Protein AF-A0A3D6EC53-F1 (afdb_monomer)

Sequence (183 aa):
AKERCDAGYGIGSTGLAVYLDFASAIERLGEDVVRARYGNLFQMYEKIVDDDPYKTPMMIYPAIHYTMGGIWVDYELSTSIPGLFAIGEANFSDHGANRLGASALMQGLADGYFVLPYTIQNYLSDQITVPRFSTSLPEFVQAEKDVNARIAKLMSIKGKRSVDSIHKELGLIMWEYVGMGRT

Secondary structure (DSSP, 8-state):
-HHHIIIII--STTS--EEE--HHHHHHH-HHHHHHHHHHHHHHHHHHHS--TTTSPEEE----------B-B-TTSBBSSTT-B--GGGB-SS-TTSPPTTHHHHHHHIIIIIIHHHHHHHHHHHTTTSPPPPTTSHHHHHHHHHHHHHHHHHHH---SS-HHHHHHHHHHHHHHHSSS---

Mean predicted aligned error: 5.3 Å

Structure (mmCIF, N/CA/C/O backbone):
data_AF-A0A3D6EC53-F1
#
_entry.id   AF-A0A3D6EC53-F1
#
loop_
_atom_site.group_PDB
_atom_site.id
_atom_site.type_symbol
_atom_site.label_atom_id
_atom_site.label_alt_id
_atom_site.label_comp_id
_atom_site.label_asym_id
_atom_site.label_entity_id
_atom_site.label_seq_id
_atom_site.pdbx_PDB_ins_code
_atom_site.Cartn_x
_atom_site.Cartn_y
_atom_site.Cartn_z
_atom_site.occupancy
_atom_site.B_iso_or_equiv
_atom_site.auth_seq_id
_atom_site.auth_comp_id
_atom_site.auth_asym_id
_atom_site.auth_atom_id
_atom_site.pdbx_PDB_model_num
ATOM 1 N N . ALA A 1 1 ? 3.382 8.458 -18.333 1.00 80.81 1 ALA A N 1
ATOM 2 C CA . ALA A 1 1 ? 2.403 7.474 -18.851 1.00 80.81 1 ALA A CA 1
ATOM 3 C C . ALA A 1 1 ? 0.973 8.019 -18.808 1.00 80.81 1 ALA A C 1
ATOM 5 O O . ALA A 1 1 ? 0.434 8.227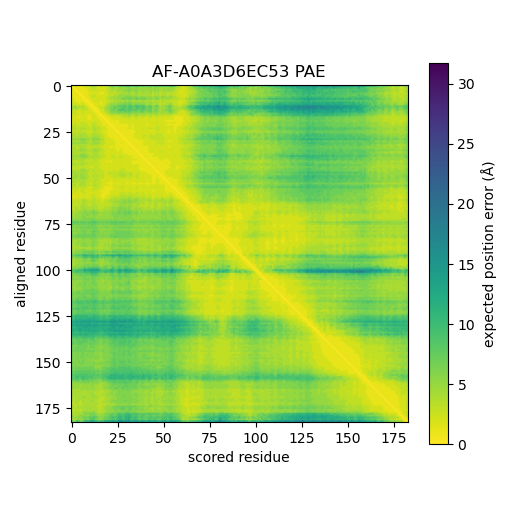 -19.886 1.00 80.81 1 ALA A O 1
ATOM 6 N N . LYS A 1 2 ? 0.395 8.344 -17.634 1.00 85.12 2 LYS A N 1
ATOM 7 C CA . LYS A 1 2 ? -0.954 8.951 -17.545 1.00 85.12 2 LYS A CA 1
ATOM 8 C C . LYS A 1 2 ? -1.123 10.195 -18.422 1.00 85.12 2 LYS A C 1
ATOM 10 O O . LYS A 1 2 ? -1.961 10.171 -19.304 1.00 85.12 2 LYS A O 1
ATOM 15 N N . GLU A 1 3 ? -0.253 11.198 -18.292 1.00 88.56 3 GLU A N 1
ATOM 16 C CA . GLU A 1 3 ? -0.320 12.419 -19.123 1.00 88.56 3 GLU A CA 1
ATOM 17 C C . GLU A 1 3 ? -0.324 12.136 -20.635 1.00 88.56 3 GLU A C 1
ATOM 19 O O . GLU A 1 3 ? -0.964 12.840 -21.407 1.00 88.56 3 GLU A O 1
ATOM 24 N N . ARG A 1 4 ? 0.380 11.084 -21.080 1.00 91.38 4 ARG A N 1
ATOM 25 C CA . ARG A 1 4 ? 0.393 10.686 -22.495 1.00 91.38 4 ARG A CA 1
ATOM 26 C C . ARG A 1 4 ? -0.924 10.042 -22.910 1.00 91.38 4 ARG A C 1
ATOM 28 O O . ARG A 1 4 ? -1.389 10.318 -24.010 1.00 91.38 4 ARG A O 1
ATOM 35 N N . CYS A 1 5 ? -1.516 9.223 -22.046 1.00 90.25 5 CYS A N 1
ATOM 36 C CA . CYS A 1 5 ? -2.831 8.634 -22.292 1.00 90.25 5 CYS A CA 1
ATOM 37 C C . CYS A 1 5 ? -3.920 9.718 -22.296 1.00 90.25 5 CYS A C 1
ATOM 39 O O . CYS A 1 5 ? -4.713 9.759 -23.229 1.00 90.25 5 CYS A O 1
ATOM 41 N N . ASP A 1 6 ? -3.876 10.658 -21.345 1.00 87.56 6 ASP A N 1
ATOM 42 C CA . ASP A 1 6 ? -4.795 11.804 -21.271 1.00 87.56 6 ASP A CA 1
ATOM 43 C C . ASP A 1 6 ? -4.690 12.704 -22.519 1.00 87.56 6 ASP A C 1
ATOM 45 O O . ASP A 1 6 ? -5.686 13.241 -22.994 1.00 87.56 6 ASP A O 1
ATOM 49 N N . ALA A 1 7 ? -3.493 12.824 -23.104 1.00 91.31 7 ALA A N 1
ATOM 50 C CA . ALA A 1 7 ? -3.259 13.542 -24.358 1.00 91.31 7 ALA A CA 1
ATOM 51 C C . ALA A 1 7 ? -3.614 12.734 -25.629 1.00 91.31 7 ALA A C 1
ATOM 53 O O . ALA A 1 7 ? -3.279 13.163 -26.733 1.00 91.31 7 ALA A O 1
ATOM 54 N N . GLY A 1 8 ? -4.257 11.568 -25.496 1.00 93.12 8 GLY A N 1
ATOM 55 C CA . GLY A 1 8 ? -4.731 10.748 -26.617 1.00 93.12 8 GLY A CA 1
ATOM 56 C C . GLY A 1 8 ? -3.685 9.821 -27.245 1.00 93.12 8 GLY A C 1
ATOM 57 O O . GLY A 1 8 ? -3.942 9.246 -28.296 1.00 93.12 8 GLY A O 1
ATOM 58 N N . TYR A 1 9 ? -2.515 9.649 -26.618 1.00 94.31 9 TYR A N 1
ATOM 59 C CA . TYR A 1 9 ? -1.453 8.745 -27.094 1.00 94.31 9 TYR A CA 1
ATOM 60 C C . TYR A 1 9 ? -1.480 7.364 -26.428 1.00 94.31 9 TYR A C 1
ATOM 62 O O . TYR A 1 9 ? -0.504 6.618 -26.515 1.00 94.31 9 TYR A O 1
ATOM 70 N N . GLY A 1 10 ? -2.547 7.045 -25.701 1.00 93.38 10 GLY A N 1
ATOM 71 C CA . GLY A 1 10 ? -2.702 5.739 -25.077 1.00 93.38 10 GLY A CA 1
ATOM 72 C C . GLY A 1 10 ? -2.978 4.638 -26.101 1.00 93.38 10 GLY A C 1
ATOM 73 O O . GLY A 1 10 ? -3.530 4.888 -27.171 1.00 93.38 10 GLY A O 1
ATOM 74 N N . ILE A 1 11 ? -2.582 3.413 -25.768 1.00 91.88 11 ILE A N 1
ATOM 75 C CA . ILE A 1 11 ? -2.729 2.228 -26.629 1.00 91.88 11 ILE A CA 1
ATOM 76 C C . ILE A 1 11 ? -3.750 1.231 -26.054 1.00 91.88 11 ILE A C 1
ATOM 78 O O . ILE A 1 11 ? -4.188 1.355 -24.909 1.00 91.88 11 ILE A O 1
ATOM 82 N N . GLY A 1 12 ? -4.098 0.212 -26.845 1.00 86.38 12 GLY A N 1
ATOM 83 C CA . GLY A 1 12 ? -5.049 -0.835 -26.464 1.00 86.38 12 GLY A CA 1
ATOM 84 C C . GLY A 1 12 ? -6.512 -0.393 -26.573 1.00 86.38 12 GLY A C 1
ATOM 85 O O . GLY A 1 12 ? -6.815 0.754 -26.894 1.00 86.38 12 GLY A O 1
ATOM 86 N N . SER A 1 13 ? -7.442 -1.312 -26.304 1.00 87.12 13 SER A N 1
ATOM 87 C CA . SER A 1 13 ? -8.887 -1.055 -26.432 1.00 87.12 13 SER A CA 1
ATOM 88 C C . SER A 1 13 ? -9.421 -0.015 -25.442 1.00 87.12 13 SER A C 1
ATOM 90 O O . SER A 1 13 ? -10.436 0.619 -25.712 1.00 87.12 13 SER A O 1
ATOM 92 N N . THR A 1 14 ? -8.743 0.169 -24.308 1.00 87.44 14 THR A N 1
ATOM 93 C CA . THR A 1 14 ? -9.111 1.144 -23.273 1.00 87.44 14 THR A CA 1
ATOM 94 C C . THR A 1 14 ? -8.464 2.512 -23.482 1.00 87.44 14 THR A C 1
ATOM 96 O O . THR A 1 14 ? -8.889 3.472 -22.847 1.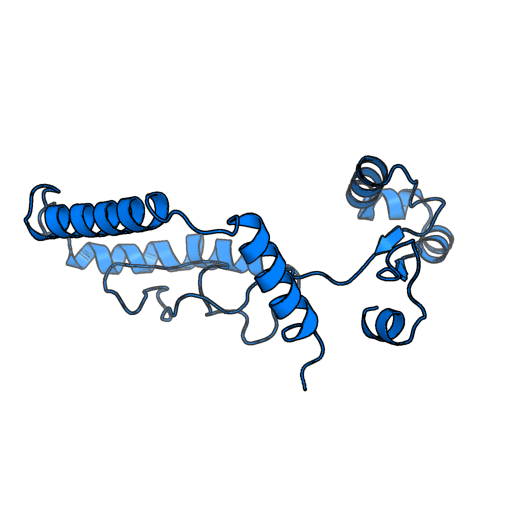00 87.44 14 THR A O 1
ATOM 99 N N . GLY A 1 15 ? -7.418 2.613 -24.313 1.00 90.69 15 GLY A N 1
ATOM 100 C CA . GLY A 1 15 ? -6.579 3.811 -24.409 1.00 90.69 15 GLY A CA 1
ATOM 101 C C . GLY A 1 15 ? -5.782 4.121 -23.131 1.00 90.69 15 GLY A C 1
ATOM 102 O O . GLY A 1 15 ? -5.239 5.214 -23.000 1.00 90.69 15 GLY A O 1
ATOM 103 N N . LEU A 1 16 ? -5.704 3.188 -22.174 1.00 90.00 16 LEU A N 1
ATOM 104 C CA . LEU A 1 16 ? -5.040 3.365 -20.876 1.00 90.00 16 LEU A CA 1
ATOM 105 C C . LEU A 1 16 ? -3.819 2.454 -20.749 1.00 90.00 16 LEU A C 1
ATOM 107 O O . LEU A 1 16 ? -3.727 1.625 -19.846 1.00 90.00 16 LEU A O 1
ATOM 111 N N . ALA A 1 17 ? -2.870 2.605 -21.663 1.00 93.56 17 ALA A N 1
ATOM 112 C CA . ALA A 1 17 ? -1.586 1.924 -21.595 1.00 93.56 17 ALA A CA 1
ATOM 113 C C . ALA A 1 17 ? -0.523 2.687 -22.390 1.00 93.56 17 ALA A C 1
ATOM 115 O O . ALA A 1 17 ? -0.832 3.476 -23.283 1.00 93.56 17 ALA A O 1
ATOM 116 N N . VAL A 1 18 ? 0.739 2.428 -22.056 1.00 95.44 18 VAL A N 1
ATOM 117 C CA . VAL A 1 18 ? 1.921 2.760 -22.858 1.00 95.44 18 VAL A CA 1
ATOM 118 C C . VAL A 1 18 ? 2.814 1.523 -22.960 1.00 95.44 18 VAL A C 1
ATOM 120 O O . VAL A 1 18 ? 2.713 0.623 -22.125 1.00 95.44 18 VAL A O 1
ATOM 123 N N . TYR A 1 19 ? 3.703 1.483 -23.950 1.00 95.31 19 TYR A N 1
ATOM 124 C CA . TYR A 1 19 ? 4.674 0.399 -24.075 1.00 95.31 19 TYR A CA 1
ATOM 125 C C . TYR A 1 19 ? 5.898 0.616 -23.176 1.00 95.31 19 TYR A C 1
ATOM 127 O O . TYR A 1 19 ? 6.472 1.706 -23.133 1.00 95.31 19 TYR A O 1
ATOM 135 N N . LEU A 1 20 ? 6.308 -0.448 -22.494 1.00 95.56 20 LEU A N 1
ATOM 136 C CA . LEU A 1 20 ? 7.600 -0.611 -21.845 1.00 95.56 20 LEU A CA 1
ATOM 137 C C . LEU A 1 20 ? 8.416 -1.611 -22.666 1.00 95.56 20 LEU A C 1
ATOM 139 O O . LEU A 1 20 ? 8.152 -2.812 -22.639 1.00 95.56 20 LEU A O 1
ATOM 143 N N . ASP A 1 21 ? 9.392 -1.093 -23.406 1.00 95.94 21 ASP A N 1
ATOM 144 C CA . ASP A 1 21 ? 10.200 -1.863 -24.348 1.00 95.94 21 ASP A CA 1
ATOM 145 C C . ASP A 1 21 ? 11.587 -2.188 -23.774 1.00 95.94 21 ASP A C 1
ATOM 147 O O . ASP A 1 21 ? 12.310 -1.305 -23.302 1.00 95.94 21 ASP A O 1
ATOM 151 N N . PHE A 1 22 ? 11.957 -3.467 -23.829 1.00 96.81 22 PHE A N 1
ATOM 152 C CA . PHE A 1 22 ? 13.257 -3.972 -23.401 1.00 96.81 22 PHE A CA 1
ATOM 153 C C . PHE A 1 22 ? 14.226 -4.229 -24.561 1.00 96.81 22 PHE A C 1
ATOM 155 O O . PHE A 1 22 ? 15.378 -4.559 -24.282 1.00 96.81 22 PHE A O 1
ATOM 162 N N . ALA A 1 23 ? 13.840 -4.024 -25.825 1.00 96.50 23 ALA A N 1
ATOM 163 C CA . ALA A 1 23 ? 14.675 -4.307 -26.995 1.00 96.50 23 ALA A CA 1
ATOM 164 C C . ALA A 1 23 ? 16.069 -3.662 -26.901 1.00 96.50 23 ALA A C 1
ATOM 166 O O . ALA A 1 23 ? 17.080 -4.350 -27.017 1.00 96.50 23 ALA A O 1
ATOM 167 N N . SER A 1 24 ? 16.143 -2.368 -26.568 1.00 96.62 24 SER A N 1
ATOM 168 C CA . SER A 1 24 ? 17.429 -1.669 -26.396 1.00 96.62 24 SER A CA 1
ATOM 169 C C . SER A 1 24 ? 18.250 -2.200 -25.209 1.00 96.62 24 SER A C 1
ATOM 171 O O . SER A 1 24 ? 19.482 -2.233 -25.251 1.00 96.62 24 SER A O 1
ATOM 173 N N . ALA A 1 25 ? 17.592 -2.637 -24.129 1.00 96.38 25 ALA A N 1
ATOM 174 C CA . ALA A 1 25 ? 18.281 -3.242 -22.991 1.00 96.38 25 ALA A CA 1
ATOM 175 C C . ALA A 1 25 ? 18.834 -4.631 -23.340 1.00 96.38 25 ALA A C 1
ATOM 177 O O . ALA A 1 25 ? 19.950 -4.948 -22.931 1.00 96.38 25 ALA A O 1
ATOM 178 N N . ILE A 1 26 ? 18.080 -5.421 -24.107 1.00 97.38 26 ILE A N 1
ATOM 179 C CA . ILE A 1 26 ? 18.469 -6.747 -24.598 1.00 97.38 26 ILE A CA 1
ATOM 180 C C . ILE A 1 26 ? 19.623 -6.626 -25.594 1.00 97.38 26 ILE A C 1
ATOM 182 O O . ILE A 1 26 ? 20.619 -7.322 -25.433 1.00 97.38 26 ILE A O 1
ATOM 186 N N . GLU A 1 27 ? 19.553 -5.702 -26.554 1.00 97.69 27 GLU A N 1
ATOM 187 C CA . GLU A 1 27 ? 20.639 -5.446 -27.510 1.00 97.69 27 GLU A CA 1
ATOM 188 C C . GLU A 1 27 ? 21.942 -5.070 -26.790 1.00 97.69 27 GLU A C 1
ATOM 190 O O . GLU A 1 27 ? 23.015 -5.585 -27.099 1.00 97.69 27 GLU A O 1
ATOM 195 N N . ARG A 1 28 ? 21.850 -4.199 -25.780 1.00 98.00 28 ARG A N 1
ATOM 196 C CA . ARG A 1 28 ? 23.019 -3.682 -25.061 1.00 98.00 28 ARG A CA 1
ATOM 197 C C . ARG A 1 28 ? 23.624 -4.663 -24.055 1.00 98.00 28 ARG A C 1
ATOM 199 O O . ARG A 1 28 ? 24.827 -4.600 -23.813 1.00 98.00 28 ARG A O 1
ATOM 206 N N . LEU A 1 29 ? 22.808 -5.478 -23.387 1.00 97.19 29 LEU A N 1
ATOM 207 C CA . LEU A 1 29 ? 23.244 -6.325 -22.264 1.00 97.19 29 LEU A CA 1
ATOM 208 C C . LEU A 1 29 ? 23.231 -7.824 -22.578 1.00 97.19 29 LEU A C 1
ATOM 210 O O . LEU A 1 29 ? 23.826 -8.593 -21.827 1.00 97.19 29 LEU A O 1
ATOM 214 N N . GLY A 1 30 ? 22.566 -8.234 -23.654 1.00 97.25 30 GLY A N 1
ATOM 215 C CA . GLY A 1 30 ? 22.257 -9.625 -23.948 1.00 97.25 30 GLY A CA 1
ATOM 216 C C . GLY A 1 30 ? 21.015 -10.123 -23.205 1.00 97.25 30 GLY A C 1
ATOM 217 O O . GLY A 1 30 ? 20.708 -9.711 -22.081 1.00 97.25 30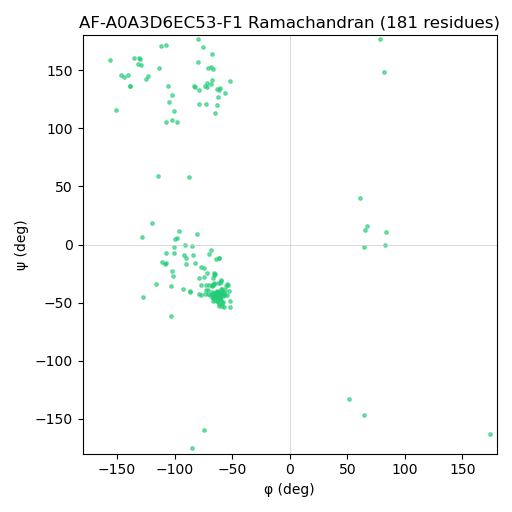 GLY A O 1
ATOM 218 N N . GLU A 1 31 ? 20.302 -11.052 -23.840 1.00 96.88 31 GLU A N 1
ATOM 219 C CA . GLU A 1 31 ? 19.065 -11.624 -23.308 1.00 96.88 31 GLU A CA 1
ATOM 220 C C . GLU A 1 31 ? 19.287 -12.369 -21.987 1.00 96.88 31 GLU A C 1
ATOM 222 O O . GLU A 1 31 ? 18.513 -12.181 -21.052 1.00 96.88 31 GLU A O 1
ATOM 227 N N . ASP A 1 32 ? 20.375 -13.134 -21.857 1.00 97.56 32 ASP A N 1
ATOM 228 C CA . ASP A 1 32 ? 20.692 -13.890 -20.638 1.00 97.56 32 ASP A CA 1
ATOM 229 C C . ASP A 1 32 ? 20.828 -12.984 -19.407 1.00 97.56 32 ASP A C 1
ATOM 231 O O . ASP A 1 32 ? 20.353 -13.313 -18.318 1.00 97.56 32 ASP A O 1
ATOM 235 N N . VAL A 1 33 ? 21.419 -11.796 -19.577 1.00 97.69 33 VAL A N 1
ATOM 236 C CA . VAL A 1 33 ? 21.573 -10.813 -18.495 1.00 97.69 33 VAL A CA 1
ATOM 237 C C . VAL A 1 33 ? 20.225 -10.202 -18.121 1.00 97.69 33 VAL A C 1
ATOM 239 O O . VAL A 1 33 ? 19.926 -10.041 -16.935 1.00 97.69 33 VAL A O 1
ATOM 242 N N . VAL A 1 34 ? 19.392 -9.869 -19.109 1.00 96.94 34 VAL A N 1
ATOM 243 C CA . VAL A 1 34 ? 18.029 -9.365 -18.873 1.00 96.94 34 VAL A CA 1
ATOM 244 C C . VAL A 1 34 ? 17.176 -10.439 -18.194 1.00 96.94 34 VAL A C 1
ATOM 246 O O . VAL A 1 34 ? 16.476 -10.144 -17.227 1.00 96.94 34 VAL A O 1
ATOM 249 N N . ARG A 1 35 ? 17.296 -11.698 -18.620 1.00 96.69 35 ARG A N 1
ATOM 250 C CA . ARG A 1 35 ? 16.618 -12.863 -18.044 1.00 96.69 35 ARG A CA 1
ATOM 251 C C . ARG A 1 35 ? 17.031 -13.124 -16.604 1.00 96.69 35 ARG A C 1
ATOM 253 O O . ARG A 1 35 ? 16.156 -13.324 -15.766 1.00 96.69 35 ARG A O 1
ATOM 260 N N . ALA A 1 36 ? 18.317 -13.024 -16.282 1.00 97.06 36 ALA A N 1
ATOM 261 C CA . ALA A 1 36 ? 18.790 -13.144 -14.906 1.00 97.06 36 ALA A CA 1
ATOM 262 C C . ALA A 1 36 ? 18.225 -12.047 -13.980 1.00 97.06 36 ALA A C 1
ATOM 264 O O . ALA A 1 36 ? 17.991 -12.299 -12.801 1.00 97.06 36 ALA A O 1
ATOM 265 N N . ARG A 1 37 ? 17.988 -10.833 -14.500 1.00 95.56 37 ARG A N 1
ATOM 266 C CA . ARG A 1 37 ? 17.492 -9.686 -13.712 1.00 95.56 37 ARG A CA 1
ATOM 267 C C . ARG A 1 37 ? 15.968 -9.624 -13.601 1.00 95.56 37 ARG A C 1
ATOM 269 O O . ARG A 1 37 ? 15.454 -9.266 -12.546 1.00 95.56 37 ARG A O 1
ATOM 276 N N . TYR A 1 38 ? 15.256 -9.933 -14.684 1.00 96.00 38 TYR A N 1
ATOM 277 C CA . TYR A 1 38 ? 13.820 -9.662 -14.834 1.00 96.00 38 TYR A CA 1
ATOM 278 C C . TYR A 1 38 ? 12.999 -10.885 -15.260 1.00 96.00 38 TYR A C 1
ATOM 280 O O . TYR A 1 38 ? 11.801 -10.754 -15.488 1.00 96.00 38 TYR A O 1
ATOM 288 N N . GLY A 1 39 ? 13.593 -12.080 -15.337 1.00 95.56 39 GLY A N 1
ATOM 289 C CA . GLY A 1 39 ? 12.910 -13.281 -15.831 1.00 95.56 39 GLY A CA 1
ATOM 290 C C . GLY A 1 39 ? 11.612 -13.612 -15.092 1.00 95.56 39 GLY A C 1
ATOM 291 O O . GLY A 1 39 ? 10.642 -14.010 -15.726 1.00 95.56 39 GLY A O 1
ATOM 292 N N . ASN A 1 40 ? 11.547 -13.367 -13.778 1.00 96.06 40 ASN A N 1
ATOM 293 C CA . ASN A 1 40 ? 10.310 -13.549 -13.009 1.00 96.06 40 ASN A CA 1
ATOM 294 C C . ASN A 1 40 ? 9.203 -12.567 -13.441 1.00 96.06 40 ASN A C 1
ATOM 296 O O . ASN A 1 40 ? 8.050 -12.958 -13.595 1.00 96.06 40 ASN A O 1
ATOM 300 N N . LEU A 1 41 ? 9.555 -11.300 -13.692 1.00 95.00 41 LEU A N 1
ATOM 301 C CA . LEU A 1 41 ? 8.611 -10.301 -14.200 1.00 95.00 41 LEU A CA 1
ATOM 302 C C . LEU A 1 41 ? 8.082 -10.709 -15.579 1.00 95.00 41 LEU A C 1
ATOM 304 O O . LEU A 1 41 ? 6.878 -10.651 -15.807 1.00 95.00 41 LEU A O 1
ATOM 308 N N . PHE A 1 42 ? 8.974 -11.143 -16.471 1.00 96.50 42 PHE A N 1
ATOM 309 C CA . PHE A 1 42 ? 8.610 -11.500 -17.842 1.00 96.50 42 PHE A CA 1
ATOM 310 C C . PHE A 1 42 ? 7.732 -12.749 -17.866 1.00 96.50 42 PHE A C 1
ATOM 312 O O . PHE A 1 42 ? 6.699 -12.754 -18.520 1.00 96.50 42 PHE A O 1
ATOM 319 N N . GLN A 1 43 ? 8.077 -13.760 -17.064 1.00 96.50 43 GLN A N 1
ATOM 320 C CA . GLN A 1 43 ? 7.260 -14.959 -16.905 1.00 96.50 43 GLN A CA 1
ATOM 321 C C . GLN A 1 43 ? 5.874 -14.641 -16.326 1.00 96.50 43 GLN A C 1
ATOM 323 O O . GLN A 1 43 ? 4.877 -15.234 -16.734 1.00 96.50 43 GLN A O 1
ATOM 328 N N . MET A 1 44 ? 5.791 -13.742 -15.341 1.00 96.12 44 MET A N 1
ATOM 329 C CA . MET A 1 44 ? 4.507 -13.329 -14.775 1.00 96.12 44 MET A CA 1
ATOM 330 C C . MET A 1 44 ? 3.655 -12.603 -15.819 1.00 96.12 44 MET A C 1
ATOM 332 O O . MET A 1 44 ? 2.458 -12.867 -15.904 1.00 96.12 44 MET A O 1
ATOM 336 N N . TYR A 1 45 ? 4.269 -11.730 -16.619 1.00 96.31 45 TYR A N 1
ATOM 337 C CA . TYR A 1 45 ? 3.589 -11.042 -17.711 1.00 96.31 45 TYR A CA 1
ATOM 338 C C . TYR A 1 45 ? 3.066 -12.032 -18.754 1.00 96.31 45 TYR A C 1
ATOM 340 O O . TYR A 1 45 ? 1.873 -12.028 -19.035 1.00 96.31 45 TYR A O 1
ATOM 348 N N . GLU A 1 46 ? 3.919 -12.938 -19.236 1.00 96.06 46 GLU A N 1
ATOM 349 C CA . GLU A 1 46 ? 3.565 -13.985 -20.201 1.00 96.06 46 GLU A CA 1
ATOM 350 C C . GLU A 1 46 ? 2.387 -14.833 -19.704 1.00 96.06 46 GLU A C 1
ATOM 352 O O . GLU A 1 46 ? 1.427 -15.051 -20.428 1.00 96.06 46 GLU A O 1
ATOM 357 N N . LYS A 1 47 ? 2.373 -15.229 -18.427 1.00 96.44 47 LYS A N 1
ATOM 358 C CA . LYS A 1 47 ? 1.261 -16.013 -17.859 1.00 96.44 47 LYS A CA 1
ATOM 359 C C . LYS A 1 47 ? -0.070 -15.265 -17.771 1.00 96.44 47 LYS A C 1
ATOM 361 O O . LYS A 1 47 ? -1.114 -15.911 -17.739 1.00 96.44 47 LYS A O 1
ATOM 366 N N . ILE A 1 48 ? -0.043 -13.941 -17.627 1.00 94.75 48 ILE A N 1
ATOM 367 C CA . ILE A 1 48 ? -1.249 -13.120 -17.434 1.00 94.75 48 ILE A CA 1
ATOM 368 C C . ILE A 1 48 ? -1.772 -12.594 -18.773 1.00 94.75 48 ILE A C 1
ATOM 370 O O . ILE A 1 48 ? -2.983 -12.499 -18.962 1.00 94.75 48 ILE A O 1
ATOM 374 N N . VAL A 1 49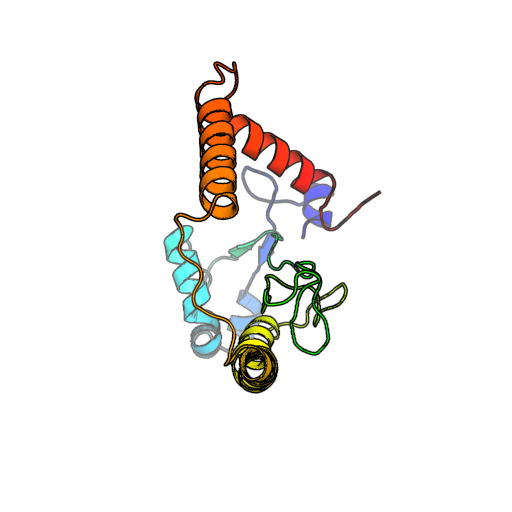 ? -0.861 -12.219 -19.670 1.00 92.62 49 VAL A N 1
ATOM 375 C CA . VAL A 1 49 ? -1.149 -11.491 -20.911 1.00 92.62 49 VAL A CA 1
ATOM 376 C C . VAL A 1 49 ? -0.998 -12.374 -22.152 1.00 92.62 49 VAL A C 1
ATOM 378 O O . VAL A 1 49 ? -1.548 -12.022 -23.190 1.00 92.62 49 VAL A O 1
ATOM 381 N N . ASP A 1 50 ? -0.334 -13.529 -22.033 1.00 95.38 50 ASP A N 1
ATOM 382 C CA . ASP A 1 50 ? -0.040 -14.457 -23.137 1.00 95.38 50 ASP A CA 1
ATOM 383 C C . ASP A 1 50 ? 0.826 -13.818 -24.239 1.00 95.38 50 ASP A C 1
ATOM 385 O O . ASP A 1 50 ? 0.604 -14.005 -25.432 1.00 95.38 50 ASP A O 1
ATOM 389 N N . ASP A 1 51 ? 1.812 -13.014 -23.824 1.00 95.12 51 ASP A N 1
ATOM 390 C CA . ASP A 1 51 ? 2.750 -12.331 -24.719 1.00 95.12 51 ASP A CA 1
ATOM 391 C C . ASP A 1 51 ? 4.174 -12.335 -24.136 1.00 95.12 51 ASP A C 1
ATOM 393 O O . ASP A 1 51 ? 4.347 -12.285 -22.917 1.00 95.12 51 ASP A O 1
ATOM 397 N N . ASP A 1 52 ? 5.185 -12.413 -25.005 1.00 96.19 52 ASP A N 1
ATOM 398 C CA . ASP A 1 52 ? 6.594 -12.647 -24.655 1.00 96.19 52 ASP A CA 1
ATOM 399 C C . ASP A 1 52 ? 7.396 -11.331 -24.599 1.00 96.19 52 ASP A C 1
ATOM 401 O O . ASP A 1 52 ? 7.814 -10.822 -25.648 1.00 96.19 52 ASP A O 1
ATOM 405 N N . PRO A 1 53 ? 7.739 -10.816 -23.398 1.00 96.31 53 PRO A N 1
ATOM 406 C CA . PRO A 1 53 ? 8.390 -9.514 -23.269 1.00 96.31 53 PRO A CA 1
ATOM 407 C C . PRO A 1 53 ? 9.837 -9.456 -23.772 1.00 96.31 53 PRO A C 1
ATOM 409 O O . PRO A 1 53 ? 10.431 -8.376 -23.811 1.00 96.31 53 PRO A O 1
ATOM 412 N N . TYR A 1 54 ? 10.439 -10.598 -24.131 1.00 96.31 54 TYR A N 1
ATOM 413 C CA . TYR A 1 54 ? 11.730 -10.612 -24.824 1.00 96.31 54 TYR A CA 1
ATOM 414 C C . TYR A 1 54 ? 11.599 -10.206 -26.297 1.00 96.31 54 TYR A C 1
ATOM 416 O O . TYR A 1 54 ? 12.591 -9.812 -26.910 1.00 96.31 54 TYR A O 1
ATOM 424 N N . LYS A 1 55 ? 10.394 -10.306 -26.868 1.00 95.62 55 LYS A N 1
ATOM 425 C CA . LYS A 1 55 ? 10.118 -10.073 -28.292 1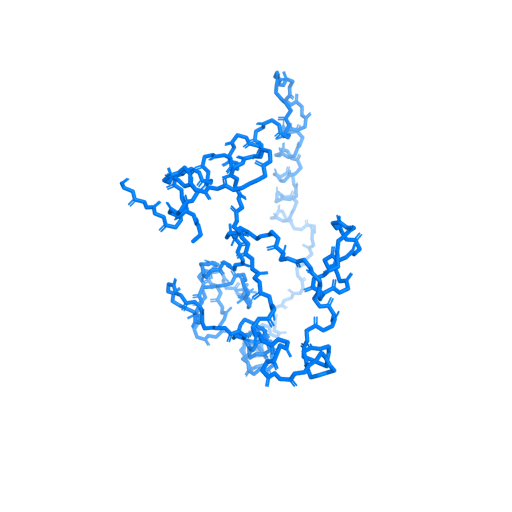.00 95.62 55 LYS A CA 1
ATOM 426 C C . LYS A 1 55 ? 9.191 -8.889 -28.525 1.00 95.62 55 LYS A C 1
ATOM 428 O O . LYS A 1 55 ? 9.338 -8.200 -29.532 1.00 95.62 55 LYS A O 1
ATOM 433 N N . THR A 1 56 ? 8.241 -8.665 -27.627 1.00 95.69 56 THR A N 1
ATOM 434 C CA . THR A 1 56 ? 7.206 -7.637 -27.753 1.00 95.69 56 THR A CA 1
ATOM 435 C C . THR A 1 56 ? 7.237 -6.687 -26.548 1.00 95.69 56 THR A C 1
ATOM 437 O O . THR A 1 56 ? 7.544 -7.098 -25.428 1.00 95.69 56 THR A O 1
ATOM 440 N N . PRO A 1 57 ? 6.959 -5.384 -26.732 1.00 95.38 57 PRO A N 1
ATOM 441 C CA . PRO A 1 57 ? 6.918 -4.449 -25.611 1.00 95.38 57 PRO A CA 1
ATOM 442 C C . PRO A 1 57 ? 5.735 -4.717 -24.671 1.00 95.38 57 PRO A C 1
ATOM 444 O O . PRO A 1 57 ? 4.601 -4.885 -25.117 1.00 95.38 57 PRO A O 1
ATOM 447 N N . MET A 1 58 ? 5.963 -4.637 -23.358 1.00 95.38 58 MET A N 1
ATOM 448 C CA . MET A 1 58 ? 4.894 -4.811 -22.369 1.00 95.38 58 MET A CA 1
ATOM 449 C C . MET A 1 58 ? 3.969 -3.597 -22.328 1.00 95.38 58 MET A C 1
ATOM 451 O O . MET A 1 58 ? 4.422 -2.456 -22.254 1.00 95.38 58 MET A O 1
ATOM 455 N N . MET A 1 59 ? 2.662 -3.829 -22.266 1.00 94.25 59 MET A N 1
ATOM 456 C CA . MET A 1 59 ? 1.684 -2.785 -21.953 1.00 94.25 59 MET A CA 1
ATOM 457 C C . MET A 1 59 ? 1.650 -2.503 -20.448 1.00 94.25 59 MET A C 1
ATOM 459 O O . MET A 1 59 ? 1.339 -3.392 -19.654 1.00 94.25 59 MET A O 1
ATOM 463 N N . ILE A 1 60 ? 1.934 -1.258 -20.058 1.00 93.81 60 ILE A N 1
ATOM 464 C CA . ILE A 1 60 ? 1.913 -0.809 -18.661 1.00 93.81 60 ILE A CA 1
ATOM 465 C C . ILE A 1 60 ? 1.089 0.467 -18.481 1.00 93.81 60 ILE A C 1
ATOM 467 O O . ILE A 1 60 ? 0.974 1.302 -19.382 1.00 93.81 60 ILE A O 1
ATOM 471 N N . TYR A 1 61 ? 0.570 0.659 -17.271 1.00 92.62 61 TYR A N 1
ATOM 472 C CA . TYR A 1 61 ? -0.073 1.900 -16.856 1.00 92.62 61 TYR A CA 1
ATOM 473 C C . TYR A 1 61 ? 0.191 2.157 -15.360 1.00 92.62 61 TYR A C 1
ATOM 475 O O . TYR A 1 61 ? 0.289 1.193 -14.598 1.00 92.62 61 TYR A O 1
ATOM 483 N N . PRO A 1 62 ? 0.343 3.418 -14.905 1.00 90.56 62 PRO A N 1
ATOM 484 C CA . PRO A 1 62 ? 0.547 3.716 -13.490 1.00 90.56 62 PRO A CA 1
ATOM 485 C C . PRO A 1 62 ? -0.630 3.248 -12.632 1.00 90.56 62 PRO A C 1
ATOM 487 O O . PRO A 1 62 ? -1.784 3.512 -12.960 1.00 90.56 62 PRO A O 1
ATOM 490 N N . ALA A 1 63 ? -0.329 2.609 -11.508 1.00 89.00 63 ALA A N 1
ATOM 491 C CA . ALA A 1 63 ? -1.321 2.103 -10.570 1.00 89.00 63 ALA A CA 1
ATOM 492 C C . ALA A 1 63 ? -1.003 2.556 -9.142 1.00 89.00 63 ALA A C 1
ATOM 494 O O . ALA A 1 63 ? 0.136 2.906 -8.823 1.00 89.00 63 ALA A O 1
ATOM 495 N N . ILE A 1 64 ? -2.023 2.535 -8.281 1.00 90.25 64 ILE A N 1
ATOM 496 C CA . ILE A 1 64 ? -1.847 2.714 -6.837 1.00 90.25 64 ILE A CA 1
ATOM 497 C C . ILE A 1 64 ? -0.959 1.576 -6.331 1.00 90.25 64 ILE A C 1
ATOM 499 O O . ILE A 1 64 ? -1.176 0.419 -6.690 1.00 90.25 64 ILE A O 1
ATOM 503 N N . HIS A 1 65 ? 0.048 1.913 -5.525 1.00 92.19 65 HIS A N 1
ATOM 504 C CA . HIS A 1 65 ? 1.055 0.944 -5.098 1.00 92.19 65 HIS A CA 1
ATOM 505 C C . HIS A 1 65 ? 1.252 0.874 -3.584 1.00 92.19 65 HIS A C 1
ATOM 507 O O . HIS A 1 65 ? 1.332 -0.229 -3.057 1.00 92.19 65 HIS A O 1
ATOM 513 N N . TYR A 1 66 ? 1.352 2.018 -2.901 1.00 93.25 66 TYR A N 1
ATOM 514 C CA . TYR A 1 66 ? 1.669 2.075 -1.474 1.00 93.25 66 TYR A CA 1
ATOM 515 C C . TYR A 1 66 ? 0.905 3.202 -0.782 1.00 93.25 66 TYR A C 1
ATOM 517 O O . TYR A 1 66 ? 0.735 4.278 -1.366 1.00 93.25 66 TYR A O 1
ATOM 525 N N . THR A 1 67 ? 0.484 2.969 0.459 1.00 94.19 67 THR A N 1
ATOM 526 C CA . THR A 1 67 ? -0.194 3.964 1.296 1.00 94.19 67 THR A CA 1
ATOM 527 C C . THR A 1 67 ? 0.788 4.538 2.311 1.00 94.19 67 THR A C 1
ATOM 529 O O . THR A 1 67 ? 1.182 3.866 3.252 1.00 94.19 67 THR A O 1
ATOM 532 N N . MET A 1 68 ? 1.213 5.790 2.117 1.00 94.56 68 MET A N 1
ATOM 533 C CA . MET A 1 68 ? 2.125 6.453 3.065 1.00 94.56 68 MET A CA 1
ATOM 534 C C . MET A 1 68 ? 1.416 6.978 4.319 1.00 94.56 68 MET A C 1
ATOM 536 O O . MET A 1 68 ? 2.044 7.124 5.360 1.00 94.56 68 MET A O 1
ATOM 540 N N . GLY A 1 69 ? 0.133 7.328 4.206 1.00 94.94 69 GLY A N 1
ATOM 541 C CA . GLY A 1 69 ? -0.673 7.687 5.370 1.00 94.94 69 GLY A CA 1
ATOM 542 C C . GLY A 1 69 ? -1.058 6.448 6.172 1.00 94.94 69 GLY A C 1
ATOM 543 O O . GLY A 1 69 ? -0.927 5.328 5.699 1.00 94.94 69 GLY A O 1
ATOM 544 N N . GLY A 1 70 ? -1.608 6.648 7.362 1.00 95.69 70 GLY A N 1
ATOM 545 C CA . GLY A 1 70 ? -2.032 5.536 8.197 1.00 95.69 70 GLY A CA 1
ATOM 546 C C . GLY A 1 70 ? -2.483 6.001 9.568 1.00 95.69 70 GLY A C 1
ATOM 547 O O . GLY A 1 70 ? -2.769 7.181 9.786 1.00 95.69 70 GLY A O 1
ATOM 548 N N . ILE A 1 71 ? -2.548 5.056 10.496 1.00 97.38 71 ILE A N 1
ATOM 549 C CA . ILE A 1 71 ? -2.826 5.319 11.903 1.00 97.38 71 ILE A CA 1
ATOM 550 C C . ILE A 1 71 ? -1.700 6.184 12.473 1.00 97.38 71 ILE A C 1
ATOM 552 O O . ILE A 1 71 ? -0.521 5.900 12.257 1.00 97.38 71 ILE A O 1
ATOM 556 N N . TRP A 1 72 ? -2.073 7.227 13.218 1.00 96.62 72 TRP A N 1
ATOM 557 C CA . TRP A 1 72 ? -1.112 8.020 13.973 1.00 96.62 72 TRP A CA 1
ATOM 558 C C . TRP A 1 72 ? -0.430 7.144 15.029 1.00 96.62 72 TRP A C 1
ATOM 560 O O . TRP A 1 72 ? -1.127 6.535 15.846 1.00 96.62 72 TRP A O 1
ATOM 570 N N . VAL A 1 73 ? 0.903 7.129 15.032 1.00 97.06 73 VAL A N 1
ATOM 571 C CA . VAL A 1 73 ? 1.747 6.540 16.076 1.00 97.06 73 VAL A CA 1
ATOM 572 C C . VAL A 1 73 ? 2.874 7.472 16.529 1.00 97.06 73 VAL A C 1
ATOM 574 O O . VAL A 1 73 ? 3.291 8.359 15.780 1.00 97.06 73 VAL A O 1
ATOM 577 N N . ASP A 1 74 ? 3.350 7.279 17.758 1.00 95.44 74 ASP A N 1
ATOM 578 C CA . ASP A 1 74 ? 4.512 7.982 18.300 1.00 95.44 74 ASP A CA 1
ATOM 579 C C . ASP A 1 74 ? 5.816 7.272 17.907 1.00 95.44 74 ASP A C 1
ATOM 581 O O . ASP 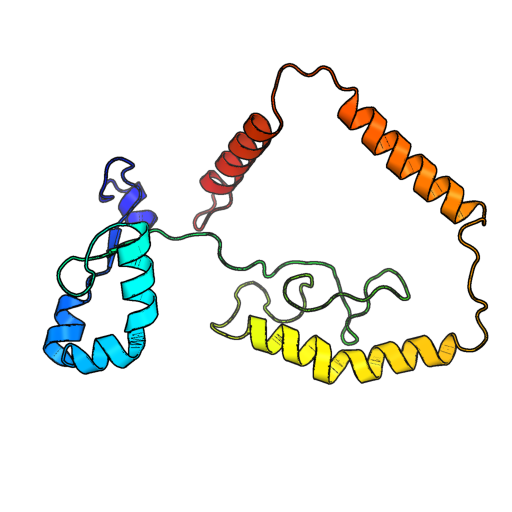A 1 74 ? 5.818 6.300 17.149 1.00 95.44 74 ASP A O 1
ATOM 585 N N . TYR A 1 75 ? 6.947 7.751 18.431 1.00 93.06 75 TYR A N 1
ATOM 586 C CA . TYR A 1 75 ? 8.255 7.123 18.209 1.00 93.06 75 TYR A CA 1
ATOM 587 C C . TYR A 1 75 ? 8.366 5.708 18.798 1.00 93.06 75 TYR A C 1
ATOM 589 O O . TYR A 1 75 ? 9.317 4.997 18.484 1.00 93.06 75 TYR A O 1
ATOM 597 N N . GLU A 1 76 ? 7.413 5.298 19.638 1.00 94.75 76 GLU A N 1
ATOM 598 C CA . GLU A 1 76 ? 7.333 3.961 20.218 1.00 94.75 76 GLU A CA 1
ATOM 599 C C . GLU A 1 76 ? 6.334 3.048 19.485 1.00 94.75 76 GLU A C 1
ATOM 601 O O . GLU A 1 76 ? 6.129 1.896 19.885 1.00 94.75 76 GLU A O 1
ATOM 606 N N . LEU A 1 77 ? 5.754 3.542 18.383 1.00 96.69 77 LEU A N 1
ATOM 607 C CA . LEU A 1 77 ? 4.720 2.899 17.568 1.00 96.69 77 LEU A CA 1
ATOM 608 C C . LEU A 1 77 ? 3.371 2.739 18.287 1.00 96.69 77 LEU A C 1
ATOM 610 O O . LEU A 1 77 ? 2.503 1.977 17.843 1.00 96.69 77 LEU A O 1
ATOM 614 N N . SER A 1 78 ? 3.178 3.468 19.388 1.00 96.69 78 SER A N 1
ATOM 615 C CA . SER A 1 78 ? 1.934 3.503 20.145 1.00 96.69 78 SER A CA 1
ATOM 616 C C . SER A 1 78 ? 0.961 4.489 19.512 1.00 96.69 78 SER A C 1
ATOM 618 O O . SER A 1 78 ? 1.321 5.600 19.120 1.00 96.69 78 SER A O 1
ATOM 620 N N . THR A 1 79 ? -0.299 4.084 19.399 1.00 97.38 79 THR A N 1
ATOM 621 C CA . THR A 1 79 ? -1.361 4.952 18.887 1.00 97.38 79 THR A CA 1
ATOM 622 C C . THR A 1 79 ? -1.856 5.913 19.971 1.00 97.38 79 THR A C 1
ATOM 624 O O . THR A 1 79 ? -1.493 5.827 21.141 1.00 97.38 79 THR A O 1
ATOM 627 N N . SER A 1 80 ? -2.789 6.797 19.607 1.00 96.44 80 SER A N 1
ATOM 628 C CA . SER A 1 80 ? -3.516 7.622 20.589 1.00 96.44 80 SER A CA 1
ATOM 629 C C . SER A 1 80 ? -4.353 6.825 21.610 1.00 96.44 80 SER A C 1
ATOM 631 O O . SER A 1 80 ? -4.831 7.405 22.583 1.00 96.44 80 SER A O 1
ATOM 633 N N . ILE A 1 81 ? -4.548 5.516 21.400 1.00 96.62 81 ILE A N 1
ATOM 634 C CA . ILE A 1 81 ? -5.230 4.620 22.337 1.00 96.62 81 ILE A CA 1
ATOM 635 C C . ILE A 1 81 ? -4.157 3.843 23.118 1.00 96.62 81 ILE A C 1
ATOM 637 O O . ILE A 1 81 ? -3.450 3.033 22.514 1.00 96.62 81 ILE A O 1
ATOM 641 N N . PRO A 1 82 ? -4.038 4.035 24.447 1.00 93.00 82 PRO A N 1
ATOM 642 C CA . PRO A 1 82 ? -3.042 3.330 25.250 1.00 93.00 82 PRO A CA 1
ATOM 643 C C . PRO A 1 82 ? -3.162 1.808 25.118 1.00 93.00 82 PRO A C 1
ATOM 645 O O . PRO A 1 82 ? -4.249 1.250 25.263 1.00 93.00 82 PRO A O 1
ATOM 648 N N . GLY A 1 83 ? -2.037 1.142 24.854 1.00 93.19 83 GLY A N 1
ATOM 649 C CA . GLY A 1 83 ? -1.976 -0.310 24.660 1.00 93.19 83 GLY A CA 1
ATOM 650 C C . GLY A 1 83 ? -2.334 -0.797 23.256 1.00 93.19 83 GLY A C 1
ATOM 651 O O . GLY A 1 83 ? -2.263 -1.998 23.001 1.00 93.19 83 GLY A O 1
ATOM 652 N N . LEU A 1 84 ? -2.679 0.107 22.334 1.00 96.56 84 LEU A N 1
ATOM 653 C CA . LEU A 1 84 ? -2.835 -0.199 20.916 1.00 96.56 84 LEU A CA 1
ATOM 654 C C . LEU A 1 84 ? -1.634 0.343 20.136 1.00 96.56 84 LEU A C 1
ATOM 656 O O . LEU A 1 84 ? -1.385 1.547 20.139 1.00 96.56 84 LEU A O 1
ATOM 660 N N . PHE A 1 85 ? -0.950 -0.548 19.422 1.00 97.25 85 PHE A N 1
ATOM 661 C CA . PHE A 1 85 ? 0.210 -0.250 18.579 1.00 97.25 85 PHE A CA 1
ATOM 662 C C . PHE A 1 85 ? -0.131 -0.484 17.101 1.00 97.25 85 PHE A C 1
ATOM 664 O O . PHE A 1 85 ? -0.976 -1.329 16.788 1.00 97.25 85 PHE A O 1
ATOM 671 N N . ALA A 1 86 ? 0.529 0.232 16.188 1.00 97.19 86 ALA A N 1
ATOM 672 C CA . ALA A 1 86 ? 0.377 0.041 14.742 1.00 97.19 86 ALA A CA 1
ATOM 673 C C . ALA A 1 86 ? 1.731 0.117 14.020 1.00 97.19 86 ALA A C 1
ATOM 675 O O . ALA A 1 86 ? 2.539 1.000 14.296 1.00 97.19 86 ALA A O 1
ATOM 676 N N . ILE A 1 87 ? 1.972 -0.800 13.078 1.00 96.50 87 ILE A N 1
ATOM 677 C CA . ILE A 1 87 ? 3.275 -0.964 12.410 1.00 96.50 87 ILE A CA 1
ATOM 678 C C . ILE A 1 87 ? 3.158 -1.136 10.896 1.00 96.50 87 ILE A C 1
ATOM 680 O O . ILE A 1 87 ? 2.114 -1.559 10.389 1.00 96.50 87 ILE A O 1
ATOM 684 N N . GLY A 1 88 ? 4.256 -0.884 10.184 1.00 95.31 88 GLY A N 1
ATOM 685 C CA . GLY A 1 88 ? 4.360 -1.065 8.739 1.00 95.31 88 GLY A CA 1
ATOM 686 C C . GLY A 1 88 ? 3.439 -0.122 7.962 1.00 95.31 88 GLY A C 1
ATOM 687 O O . GLY A 1 88 ? 3.150 0.987 8.401 1.00 95.31 88 GLY A O 1
ATOM 688 N N . GLU A 1 89 ? 2.921 -0.584 6.820 1.00 96.50 89 GLU A N 1
ATOM 689 C CA . GLU A 1 89 ? 2.050 0.219 5.937 1.00 96.50 89 GLU A CA 1
ATOM 690 C C . GLU A 1 89 ? 0.738 0.680 6.609 1.00 96.50 89 GLU A C 1
ATOM 692 O O . GLU A 1 89 ? 0.031 1.534 6.085 1.00 96.50 89 GLU A O 1
ATOM 697 N N . ALA A 1 90 ? 0.393 0.141 7.784 1.00 96.19 90 ALA A N 1
ATOM 698 C CA . ALA A 1 90 ? -0.781 0.580 8.531 1.00 96.19 90 ALA A CA 1
ATOM 699 C C . ALA A 1 90 ? -0.578 1.913 9.275 1.00 96.19 90 ALA A C 1
ATOM 701 O O . ALA A 1 90 ? -1.575 2.539 9.649 1.00 96.19 90 ALA A O 1
ATOM 702 N N . ASN A 1 91 ? 0.665 2.340 9.527 1.00 95.31 91 ASN A N 1
ATOM 703 C CA . ASN A 1 91 ? 0.983 3.592 10.219 1.00 95.31 91 ASN A CA 1
ATOM 704 C C . ASN A 1 91 ? 1.555 4.652 9.252 1.00 95.31 91 ASN A C 1
ATOM 706 O O . ASN A 1 91 ? 1.811 4.373 8.084 1.00 95.31 91 ASN A O 1
ATOM 710 N N . PHE A 1 92 ? 1.726 5.886 9.735 1.00 93.56 92 PHE A N 1
ATOM 711 C CA . PHE A 1 92 ? 2.151 7.026 8.908 1.00 93.56 92 PHE A CA 1
ATOM 712 C C . PHE A 1 92 ? 3.646 7.404 9.001 1.00 93.56 92 PHE A C 1
ATOM 714 O O . PHE A 1 92 ? 4.078 8.326 8.305 1.00 93.56 92 PHE A O 1
ATOM 721 N N . SER A 1 93 ? 4.419 6.797 9.906 1.00 89.75 93 SER A N 1
ATOM 722 C CA . SER A 1 93 ? 5.567 7.461 10.552 1.00 89.75 93 SER A CA 1
ATOM 723 C C . SER A 1 93 ? 6.777 7.728 9.652 1.00 89.75 93 SER A C 1
ATOM 725 O O . SER A 1 93 ? 7.436 8.754 9.815 1.00 89.75 93 SER A O 1
ATOM 727 N N . ASP A 1 94 ? 7.083 6.845 8.701 1.00 89.75 94 ASP A N 1
ATOM 728 C CA . ASP A 1 94 ? 8.448 6.774 8.146 1.00 89.75 94 ASP A CA 1
ATOM 729 C C . ASP A 1 94 ? 8.638 7.426 6.774 1.00 89.75 94 ASP A C 1
ATOM 731 O O . ASP A 1 94 ? 9.756 7.776 6.389 1.00 89.75 94 ASP A O 1
ATOM 735 N N . HIS A 1 95 ? 7.564 7.580 5.999 1.00 93.00 95 HIS A N 1
ATOM 736 C CA . HIS A 1 95 ? 7.690 7.831 4.554 1.00 93.00 95 HIS A CA 1
ATOM 737 C C . HIS A 1 95 ? 7.360 9.260 4.123 1.00 93.00 95 HIS A C 1
ATOM 739 O O . HIS A 1 95 ? 7.546 9.609 2.953 1.00 93.00 95 HIS A O 1
ATOM 745 N N . GLY A 1 96 ? 6.849 10.093 5.034 1.00 91.31 96 GLY A N 1
ATOM 746 C CA . GLY A 1 96 ? 6.330 11.415 4.689 1.00 91.31 96 GLY A CA 1
ATOM 747 C C . GLY A 1 96 ? 5.313 11.338 3.541 1.00 91.31 96 GLY A C 1
ATOM 748 O O . GLY A 1 96 ? 4.421 10.495 3.538 1.00 91.31 96 GLY A O 1
ATOM 749 N N . ALA A 1 97 ? 5.452 12.208 2.537 1.00 92.06 97 ALA A N 1
ATOM 750 C CA . ALA A 1 97 ? 4.557 12.227 1.375 1.00 92.06 97 ALA A CA 1
ATOM 751 C C . ALA A 1 97 ? 5.009 11.327 0.208 1.00 92.06 97 ALA A C 1
ATOM 753 O O . ALA A 1 97 ? 4.241 11.139 -0.735 1.00 92.06 97 ALA A O 1
ATOM 754 N N . ASN A 1 98 ? 6.240 10.800 0.226 1.00 90.62 98 ASN A N 1
ATOM 755 C CA . ASN A 1 98 ? 6.758 9.958 -0.849 1.00 90.62 98 ASN A CA 1
ATOM 756 C C . ASN A 1 98 ? 7.786 8.953 -0.323 1.00 90.62 98 ASN A C 1
ATOM 758 O O . ASN A 1 98 ? 8.875 9.317 0.118 1.00 90.62 98 ASN A O 1
ATOM 762 N N . ARG A 1 99 ? 7.443 7.673 -0.434 1.00 90.88 99 ARG A N 1
ATOM 763 C CA . ARG A 1 99 ? 8.251 6.555 0.044 1.00 90.88 99 ARG A CA 1
ATOM 764 C C . ARG A 1 99 ? 9.394 6.235 -0.930 1.00 90.88 99 ARG A C 1
ATOM 766 O O . ARG A 1 99 ? 9.167 6.061 -2.126 1.00 90.88 99 ARG A O 1
ATOM 773 N N . LEU A 1 100 ? 10.615 6.067 -0.416 1.00 86.50 100 LEU A N 1
ATOM 774 C CA . LEU A 1 100 ? 11.744 5.566 -1.210 1.00 86.50 100 LEU A CA 1
ATOM 775 C C . LEU A 1 100 ? 11.537 4.099 -1.615 1.00 86.50 100 LEU A C 1
ATOM 777 O O . LEU A 1 100 ? 11.046 3.277 -0.838 1.00 86.50 100 LEU A O 1
ATOM 781 N N . GLY A 1 101 ? 11.937 3.749 -2.840 1.00 83.00 101 GLY A N 1
ATOM 782 C CA . GLY A 1 101 ? 11.834 2.379 -3.344 1.00 83.00 101 GLY A CA 1
ATOM 783 C C . GLY A 1 101 ? 12.454 1.358 -2.379 1.00 83.00 101 GLY A C 1
ATOM 784 O O . GLY A 1 101 ? 13.475 1.623 -1.753 1.00 83.00 101 GLY A O 1
ATOM 785 N N . ALA A 1 102 ? 11.813 0.196 -2.240 1.00 82.38 102 ALA A N 1
ATOM 786 C CA . ALA A 1 102 ? 12.211 -0.900 -1.343 1.00 82.38 102 ALA A CA 1
ATOM 787 C C . ALA A 1 102 ? 12.178 -0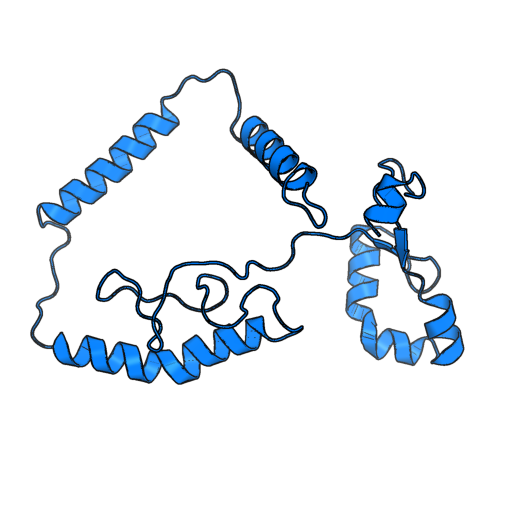.628 0.185 1.00 82.38 102 ALA A C 1
ATOM 789 O O . ALA A 1 102 ? 12.297 -1.578 0.951 1.00 82.38 102 ALA A O 1
ATOM 790 N N . SER A 1 103 ? 11.843 0.579 0.670 1.00 88.06 103 SER A N 1
ATOM 791 C CA . SER A 1 103 ? 11.832 0.869 2.123 1.00 88.06 103 SER A CA 1
ATOM 792 C C . SER A 1 103 ? 10.672 0.283 2.958 1.00 88.06 103 SER A C 1
ATOM 794 O O . SER A 1 103 ? 10.880 0.009 4.125 1.00 88.06 103 SER A O 1
ATOM 796 N N . ALA A 1 104 ? 9.473 0.045 2.416 1.00 87.81 104 ALA A N 1
ATOM 797 C CA . ALA A 1 104 ? 8.318 -0.496 3.153 1.00 87.81 104 ALA A CA 1
ATOM 798 C C . ALA A 1 104 ? 8.564 -1.847 3.845 1.00 87.81 104 ALA A C 1
ATOM 800 O O . ALA A 1 104 ? 8.170 -2.038 4.989 1.00 87.81 104 ALA A O 1
ATOM 801 N N . LEU A 1 105 ? 9.254 -2.783 3.183 1.00 91.19 105 LEU A N 1
ATOM 802 C CA . LEU A 1 105 ? 9.629 -4.045 3.831 1.00 91.19 105 LEU A CA 1
ATOM 803 C C . LEU A 1 105 ? 10.659 -3.811 4.939 1.00 91.19 105 LEU A C 1
ATOM 805 O O . LEU A 1 105 ? 10.608 -4.475 5.971 1.00 91.19 105 LEU A O 1
ATOM 809 N N . MET A 1 106 ? 11.564 -2.846 4.746 1.00 92.00 106 MET A N 1
ATOM 810 C CA . MET A 1 106 ? 12.492 -2.445 5.800 1.00 92.00 106 MET A CA 1
ATOM 811 C C . MET A 1 106 ? 11.774 -1.772 6.968 1.00 92.00 106 MET A C 1
ATOM 813 O O . MET A 1 106 ? 12.167 -2.025 8.094 1.00 92.00 106 MET A O 1
ATOM 817 N N . GLN A 1 107 ? 10.719 -0.987 6.728 1.00 93.88 107 GLN A N 1
ATOM 818 C CA . GLN A 1 107 ? 9.874 -0.425 7.784 1.00 93.88 107 GLN A CA 1
ATOM 819 C C . GLN A 1 107 ? 9.206 -1.546 8.579 1.00 93.88 107 GLN A C 1
ATOM 821 O O . GLN A 1 107 ? 9.379 -1.615 9.785 1.00 93.88 107 GLN A O 1
ATOM 826 N N . GLY A 1 108 ? 8.517 -2.480 7.913 1.00 93.75 108 GLY A N 1
ATOM 827 C CA . GLY A 1 108 ? 7.878 -3.602 8.607 1.00 93.75 108 GLY A CA 1
ATOM 828 C C . GLY A 1 108 ? 8.868 -4.417 9.448 1.00 93.75 108 GLY A C 1
ATOM 829 O O . GLY A 1 108 ? 8.552 -4.814 10.570 1.00 93.75 108 GLY A O 1
ATOM 830 N N . LEU A 1 109 ? 10.088 -4.618 8.936 1.00 94.75 109 LEU A N 1
ATOM 831 C CA . LEU A 1 109 ? 11.171 -5.244 9.690 1.00 94.75 109 LEU A CA 1
ATOM 832 C C . LEU A 1 109 ? 11.649 -4.362 10.850 1.00 94.75 109 LEU A C 1
ATOM 834 O O . LEU A 1 109 ? 11.837 -4.874 11.946 1.00 94.75 109 LEU A O 1
ATOM 838 N N . 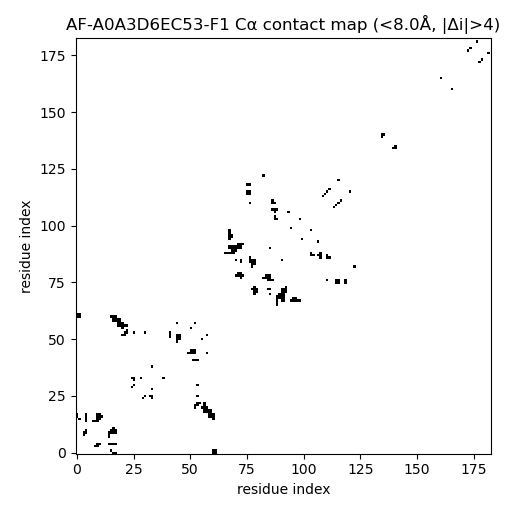ALA A 1 110 ? 11.849 -3.065 10.635 1.00 94.44 110 ALA A N 1
ATOM 839 C CA . ALA A 1 110 ? 12.361 -2.165 11.657 1.00 94.44 110 ALA A CA 1
ATOM 840 C C . ALA A 1 110 ? 11.371 -1.979 12.805 1.00 94.44 110 ALA A C 1
ATOM 842 O O . ALA A 1 110 ? 11.734 -2.188 13.962 1.00 94.44 110 ALA A O 1
ATOM 843 N N . ASP A 1 111 ? 10.115 -1.705 12.481 1.00 96.38 111 ASP A N 1
ATOM 844 C CA . ASP A 1 111 ? 9.034 -1.584 13.444 1.00 96.38 111 ASP A CA 1
ATOM 845 C C . ASP A 1 111 ? 8.897 -2.866 14.267 1.00 96.38 111 ASP A C 1
ATOM 847 O O . ASP A 1 111 ? 8.952 -2.848 15.497 1.00 96.38 111 ASP A O 1
ATOM 851 N N . GLY A 1 112 ? 8.758 -4.004 13.579 1.00 95.38 112 GLY A N 1
ATOM 852 C CA . GLY A 1 112 ? 8.474 -5.285 14.215 1.00 95.38 112 GLY A CA 1
ATOM 853 C C . GLY A 1 112 ? 9.654 -5.885 14.977 1.00 95.38 112 GLY A C 1
ATOM 854 O O . GLY A 1 112 ? 9.445 -6.541 15.995 1.00 95.38 112 GLY A O 1
ATOM 855 N N . TYR A 1 113 ? 10.882 -5.688 14.496 1.00 95.00 113 TYR A N 1
ATOM 856 C CA . TYR A 1 113 ? 12.070 -6.337 15.055 1.00 95.00 113 TYR A CA 1
ATOM 857 C C . TYR A 1 113 ? 12.922 -5.411 15.926 1.00 95.00 113 TYR A C 1
ATOM 859 O O . TYR A 1 113 ? 13.493 -5.873 16.910 1.00 95.00 113 TYR A O 1
ATOM 867 N N . PHE A 1 114 ? 13.032 -4.123 15.590 1.00 94.50 114 PHE A N 1
ATOM 868 C CA . PHE A 1 114 ? 13.904 -3.193 16.317 1.00 94.50 114 PHE A CA 1
ATOM 869 C C . PHE A 1 114 ? 13.162 -2.285 17.294 1.00 94.50 114 PHE A C 1
ATOM 871 O O . PHE A 1 114 ? 13.780 -1.876 18.270 1.00 94.50 114 PHE A O 1
ATOM 878 N N . VAL A 1 115 ? 11.882 -1.975 17.072 1.00 95.44 115 VAL A N 1
ATOM 879 C CA . VAL A 1 115 ? 11.144 -1.030 17.930 1.00 95.44 115 VAL A CA 1
ATOM 880 C C . VAL A 1 115 ? 10.207 -1.758 18.889 1.00 95.44 115 VAL A C 1
ATOM 882 O O . VAL A 1 115 ? 10.409 -1.704 20.105 1.00 95.44 115 VAL A O 1
ATOM 885 N N . LEU A 1 116 ? 9.233 -2.507 18.358 1.00 95.81 116 LEU A N 1
ATOM 886 C CA . LEU A 1 116 ? 8.188 -3.152 19.160 1.00 95.81 116 LEU A CA 1
ATOM 887 C C . LEU A 1 116 ? 8.701 -4.025 20.312 1.00 95.81 116 LEU A C 1
ATOM 889 O O . LEU A 1 116 ? 8.088 -3.977 21.381 1.00 95.81 116 LEU A O 1
ATOM 893 N N . PRO A 1 117 ? 9.787 -4.816 20.172 1.00 94.88 117 PRO A N 1
ATOM 894 C CA . PRO A 1 117 ? 10.254 -5.637 21.281 1.00 94.88 117 PRO A CA 1
ATOM 895 C C . PRO A 1 117 ? 10.628 -4.821 22.516 1.00 94.88 117 PRO A C 1
ATOM 897 O O . PRO A 1 117 ? 10.438 -5.314 23.618 1.00 94.88 117 PRO A O 1
ATOM 900 N N . TYR A 1 118 ? 11.103 -3.586 22.364 1.00 93.69 118 TYR A N 1
ATOM 901 C CA . TYR A 1 118 ? 11.438 -2.734 23.505 1.00 93.69 118 TYR A CA 1
ATOM 902 C C . TYR A 1 118 ? 10.219 -1.958 24.007 1.00 93.69 118 TYR A C 1
ATOM 904 O O . TYR A 1 118 ? 10.000 -1.861 25.212 1.00 93.69 118 TYR A O 1
ATOM 912 N N . THR A 1 119 ? 9.384 -1.449 23.102 1.00 95.06 119 THR A N 1
ATOM 913 C CA . THR A 1 119 ? 8.285 -0.546 23.468 1.00 95.06 119 THR A CA 1
ATOM 914 C C . THR A 1 119 ? 7.084 -1.288 24.045 1.00 95.06 119 THR A C 1
ATOM 916 O O . THR A 1 119 ? 6.560 -0.902 25.090 1.00 95.06 119 THR A O 1
ATOM 919 N N . ILE A 1 120 ? 6.702 -2.425 23.451 1.00 95.31 120 ILE A N 1
ATOM 920 C CA . ILE A 1 120 ? 5.639 -3.278 24.000 1.00 95.31 120 ILE A CA 1
ATOM 921 C C . ILE A 1 120 ? 6.060 -3.834 25.359 1.00 95.31 120 ILE A C 1
ATOM 923 O O . ILE A 1 120 ? 5.238 -3.882 26.270 1.00 95.31 120 ILE A O 1
ATOM 927 N N . GLN A 1 121 ? 7.321 -4.247 25.525 1.00 94.00 121 GLN A N 1
ATOM 928 C CA . GLN A 1 121 ? 7.802 -4.750 26.816 1.00 94.00 121 GLN A CA 1
ATOM 929 C C . GLN A 1 121 ? 7.728 -3.678 27.900 1.00 94.00 121 GLN A C 1
ATOM 931 O O . GLN A 1 121 ? 7.235 -3.974 28.986 1.00 94.00 121 GLN A O 1
ATOM 936 N N . ASN A 1 122 ? 8.144 -2.445 27.597 1.00 93.38 122 ASN A N 1
ATOM 937 C CA . ASN A 1 122 ? 8.023 -1.322 28.524 1.00 93.38 122 ASN A CA 1
ATOM 938 C C . ASN A 1 122 ? 6.559 -1.088 28.915 1.00 93.38 122 ASN A C 1
ATOM 940 O O . ASN A 1 122 ? 6.247 -1.099 30.104 1.00 93.38 122 ASN A O 1
ATOM 944 N N . TYR A 1 123 ? 5.648 -0.997 27.939 1.00 94.19 123 TYR A N 1
ATOM 945 C CA . TYR A 1 123 ? 4.218 -0.841 28.217 1.00 94.19 123 TYR A CA 1
ATOM 946 C C . TYR A 1 123 ? 3.672 -1.985 29.085 1.00 94.19 123 TYR A C 1
ATOM 948 O O . TYR A 1 123 ? 3.033 -1.744 30.107 1.00 94.19 123 TYR A O 1
ATOM 956 N N . LEU A 1 124 ? 3.952 -3.241 28.722 1.00 93.75 124 LEU A N 1
ATOM 957 C CA . LEU A 1 124 ? 3.480 -4.417 29.459 1.00 93.75 124 LEU A CA 1
ATOM 958 C C . LEU A 1 124 ? 4.091 -4.527 30.862 1.00 93.75 124 LEU A C 1
ATOM 960 O O . LEU A 1 124 ? 3.459 -5.107 31.747 1.00 93.75 124 LEU A O 1
ATOM 964 N N . SER A 1 125 ? 5.285 -3.971 31.084 1.00 94.81 125 SER A N 1
ATOM 965 C CA . SER A 1 125 ? 5.933 -3.950 32.398 1.00 94.81 125 SER A CA 1
ATOM 966 C C . SER A 1 125 ? 5.167 -3.112 33.424 1.00 94.81 125 SER A C 1
ATOM 968 O O . SER A 1 125 ? 5.202 -3.431 34.607 1.00 94.81 125 SER A O 1
ATOM 970 N N . ASP A 1 126 ? 4.379 -2.129 32.987 1.00 93.06 126 ASP A N 1
ATOM 971 C CA . ASP A 1 126 ? 3.473 -1.384 33.867 1.00 93.06 126 ASP A CA 1
ATOM 972 C C . ASP A 1 126 ? 2.144 -2.125 34.098 1.00 93.06 126 ASP A C 1
ATOM 974 O O . ASP A 1 126 ? 1.396 -1.817 35.025 1.00 93.06 126 ASP A O 1
ATOM 978 N N . GLN A 1 127 ? 1.840 -3.130 33.269 1.00 92.25 127 GLN A N 1
ATOM 979 C CA . GLN A 1 127 ? 0.578 -3.874 33.293 1.00 92.25 127 GLN A CA 1
ATOM 980 C C . GLN A 1 127 ? 0.667 -5.211 34.054 1.00 92.25 127 GLN A C 1
ATOM 982 O O . GLN A 1 127 ? -0.306 -5.962 34.056 1.00 92.25 127 GLN A O 1
ATOM 987 N N . ILE A 1 128 ? 1.784 -5.546 34.721 1.00 92.62 128 ILE A N 1
ATOM 988 C CA . ILE A 1 128 ? 1.979 -6.887 35.336 1.00 92.62 128 ILE A CA 1
ATOM 989 C C . ILE A 1 128 ? 0.911 -7.214 36.385 1.00 92.62 128 ILE A C 1
ATOM 991 O O . ILE A 1 128 ? 0.584 -8.380 36.602 1.00 92.62 128 ILE A O 1
ATOM 995 N N . THR A 1 129 ? 0.405 -6.190 37.071 1.00 93.94 129 THR A N 1
ATOM 996 C CA . THR A 1 129 ? -0.601 -6.324 38.130 1.00 93.94 129 THR A CA 1
ATOM 997 C C . THR A 1 129 ? -2.027 -6.206 37.606 1.00 93.94 129 THR A C 1
ATOM 999 O O . THR A 1 129 ? -2.971 -6.470 38.353 1.00 93.94 129 THR A O 1
ATOM 1002 N N . VAL A 1 130 ? -2.204 -5.822 36.338 1.00 90.25 130 VAL A N 1
ATOM 1003 C CA . VAL A 1 130 ? -3.524 -5.672 35.733 1.00 90.25 130 VAL A CA 1
ATOM 1004 C C . VAL A 1 130 ? -4.106 -7.066 35.494 1.00 90.25 130 VAL A C 1
ATOM 1006 O O . VAL A 1 130 ? -3.502 -7.886 34.795 1.00 90.25 130 VAL A O 1
ATOM 1009 N N . PRO A 1 131 ? -5.271 -7.385 36.085 1.00 90.94 131 PRO A N 1
ATOM 1010 C CA . PRO A 1 131 ? -5.869 -8.696 35.920 1.00 90.94 131 PRO A CA 1
ATOM 1011 C C . PRO A 1 131 ? -6.350 -8.878 34.481 1.00 90.94 131 PRO A C 1
ATOM 1013 O O . PRO A 1 131 ? -6.755 -7.932 33.805 1.00 90.94 131 PRO A O 1
ATOM 1016 N N . ARG A 1 132 ? -6.384 -10.130 34.021 1.00 89.25 132 ARG A N 1
ATOM 1017 C CA . ARG A 1 132 ? -7.069 -10.450 32.767 1.00 89.25 132 ARG A CA 1
ATOM 1018 C C . ARG A 1 132 ? -8.552 -10.136 32.919 1.00 89.25 132 ARG A C 1
ATOM 1020 O O . ARG A 1 132 ? -9.229 -10.718 33.766 1.00 89.25 132 ARG A O 1
ATOM 1027 N N . PHE A 1 133 ? -9.048 -9.238 32.080 1.00 89.88 133 PHE A N 1
ATOM 1028 C CA . PHE A 1 133 ? -10.463 -8.906 32.036 1.00 89.88 133 PHE A CA 1
ATOM 1029 C C . PHE A 1 133 ? -11.259 -10.057 31.419 1.00 89.88 133 PHE A C 1
ATOM 1031 O O . PHE A 1 133 ? -10.867 -10.629 30.401 1.00 89.88 133 PHE A O 1
ATOM 1038 N N . SER A 1 134 ? -12.385 -10.399 32.044 1.00 93.19 134 SER A N 1
ATOM 1039 C CA . SER A 1 134 ? -13.341 -11.328 31.448 1.00 93.19 134 SER A CA 1
ATOM 1040 C C . SER A 1 134 ? -14.056 -10.646 30.286 1.00 93.19 134 SER A C 1
ATOM 1042 O O . SER A 1 134 ? -14.501 -9.505 30.408 1.00 93.19 134 SER A O 1
ATOM 1044 N N . THR A 1 135 ? -14.271 -11.370 29.192 1.00 93.19 135 THR A N 1
ATOM 1045 C CA . THR A 1 135 ? -15.118 -10.907 28.082 1.00 93.19 135 THR A CA 1
ATOM 1046 C C . THR A 1 135 ? -16.603 -10.834 28.456 1.00 93.19 135 THR A C 1
ATOM 1048 O O . THR A 1 135 ? -17.412 -10.357 27.671 1.00 93.19 135 THR A O 1
ATOM 1051 N N . SER A 1 136 ? -16.979 -11.276 29.661 1.00 94.38 136 SER A N 1
ATOM 1052 C CA . SER A 1 136 ? -18.336 -11.154 30.205 1.00 94.38 136 SER A CA 1
ATOM 1053 C C . SER A 1 136 ? -18.614 -9.816 30.897 1.00 94.38 136 SER A C 1
ATOM 1055 O O . SER A 1 136 ? -19.706 -9.638 31.437 1.00 94.38 136 SER A O 1
ATOM 1057 N N . LEU A 1 137 ? -17.633 -8.909 30.973 1.00 96.25 137 LEU A N 1
ATOM 1058 C CA . LEU A 1 137 ? -17.855 -7.591 31.565 1.00 96.25 137 LEU A CA 1
ATOM 1059 C C . LEU A 1 137 ? -18.820 -6.759 30.699 1.00 96.25 137 LEU A C 1
ATOM 1061 O O . LEU A 1 137 ? -18.867 -6.960 29.478 1.00 96.25 137 LEU A O 1
ATOM 1065 N N . PRO A 1 138 ? -19.587 -5.828 31.302 1.00 97.25 138 PRO A N 1
ATOM 1066 C CA . PRO A 1 138 ? -20.599 -5.050 30.589 1.00 97.25 138 PRO A CA 1
ATOM 1067 C C . PRO A 1 138 ? -20.068 -4.336 29.341 1.00 97.25 138 PRO A C 1
ATOM 1069 O O . PRO A 1 138 ? -20.776 -4.251 28.342 1.00 97.25 138 PRO A O 1
ATOM 1072 N N . GLU A 1 139 ? -18.820 -3.871 29.370 1.00 95.88 139 GLU A N 1
ATOM 1073 C CA . GLU A 1 139 ? -18.164 -3.154 28.277 1.00 95.88 139 GLU A CA 1
ATOM 1074 C C . GLU A 1 139 ? -17.964 -4.043 27.041 1.00 95.88 139 GLU A C 1
ATOM 1076 O O . GLU A 1 139 ? -18.258 -3.617 25.924 1.00 95.88 139 GLU A O 1
ATOM 1081 N N . PHE A 1 140 ? -17.525 -5.294 27.226 1.00 95.81 140 PHE A N 1
ATOM 1082 C CA . PHE A 1 140 ? -17.341 -6.249 26.126 1.00 95.81 140 PHE A CA 1
ATOM 1083 C C . PHE A 1 140 ? -18.681 -6.684 25.535 1.00 95.81 140 PHE A C 1
ATOM 1085 O O . PHE A 1 140 ? -18.838 -6.696 24.315 1.00 95.81 140 PHE A O 1
ATOM 1092 N N . VAL A 1 141 ? -19.664 -6.975 26.394 1.00 96.19 141 VAL A N 1
ATOM 1093 C CA . VAL A 1 141 ? -21.024 -7.342 25.969 1.00 96.19 141 VAL A CA 1
ATOM 1094 C C . VAL A 1 141 ? -21.661 -6.207 25.169 1.00 96.19 141 VAL A C 1
ATOM 1096 O O . VAL A 1 141 ? -22.289 -6.441 24.135 1.00 96.19 141 VAL A O 1
ATOM 1099 N N . GLN A 1 142 ? -21.486 -4.965 25.623 1.00 97.69 142 GLN A N 1
ATOM 1100 C CA . GLN A 1 142 ? -22.008 -3.794 24.932 1.00 97.69 142 GLN A CA 1
ATOM 1101 C C . GLN A 1 142 ? -21.309 -3.583 23.581 1.00 97.69 142 GLN A C 1
ATOM 1103 O O . GLN A 1 142 ? -21.996 -3.411 22.575 1.00 97.69 142 GLN A O 1
ATOM 1108 N N . ALA A 1 143 ? -19.976 -3.682 23.522 1.00 97.25 143 ALA A N 1
ATOM 1109 C CA . ALA A 1 143 ? -19.225 -3.559 22.273 1.00 97.25 143 ALA A CA 1
ATOM 1110 C C . ALA A 1 143 ? -19.621 -4.633 21.243 1.00 97.25 143 ALA A C 1
ATOM 1112 O O . ALA A 1 143 ? -19.870 -4.316 20.078 1.00 97.25 143 ALA A O 1
ATOM 1113 N N . GLU A 1 144 ? -19.741 -5.894 21.667 1.00 97.00 144 GLU A N 1
ATOM 1114 C CA . GLU A 1 144 ? -20.201 -6.989 20.809 1.00 97.00 144 GLU A CA 1
ATOM 1115 C C . GLU A 1 144 ? -21.624 -6.735 20.297 1.00 97.00 144 GLU A C 1
ATOM 1117 O O . GLU A 1 144 ? -21.900 -6.873 19.101 1.00 97.00 144 GLU A O 1
ATOM 1122 N N . LYS A 1 145 ? -22.532 -6.315 21.184 1.00 97.75 145 LYS A N 1
ATOM 1123 C CA . LYS A 1 145 ? -23.909 -5.976 20.820 1.00 97.75 145 LYS A CA 1
ATOM 1124 C C . LYS A 1 145 ? -23.959 -4.846 19.793 1.00 97.75 145 LYS A C 1
ATOM 1126 O O . LYS A 1 145 ? -24.722 -4.954 18.834 1.00 97.75 145 LYS A O 1
ATOM 1131 N N . ASP A 1 146 ? -23.154 -3.801 19.954 1.00 98.25 146 ASP A N 1
ATOM 1132 C CA . ASP A 1 146 ? -23.121 -2.655 19.041 1.00 98.25 146 ASP A CA 1
ATOM 1133 C C . ASP A 1 146 ? -22.576 -3.035 17.659 1.00 98.25 146 ASP A C 1
ATOM 1135 O O . ASP A 1 146 ? -23.146 -2.643 16.634 1.00 98.25 146 ASP A O 1
ATOM 1139 N N . VAL A 1 147 ? -21.526 -3.862 17.607 1.00 98.00 147 VAL A N 1
ATOM 1140 C CA . VAL A 1 147 ? -20.988 -4.402 16.349 1.00 98.00 147 VAL A CA 1
ATOM 1141 C C . VAL A 1 147 ? -22.026 -5.281 15.653 1.00 98.00 147 VAL A C 1
ATOM 1143 O O . VAL A 1 147 ? -22.315 -5.069 14.472 1.00 98.00 147 VAL A O 1
ATOM 1146 N N . ASN A 1 148 ? -22.651 -6.208 16.380 1.00 98.31 148 ASN A N 1
ATOM 1147 C CA . ASN A 1 148 ? -23.684 -7.087 15.835 1.00 98.31 148 ASN A CA 1
ATOM 1148 C C . ASN A 1 148 ? -24.910 -6.302 15.357 1.00 98.31 148 ASN A C 1
ATOM 1150 O O . ASN A 1 148 ? -25.427 -6.569 14.272 1.00 98.31 148 ASN A O 1
ATOM 1154 N N . ALA A 1 149 ? -25.346 -5.288 16.107 1.00 98.44 149 ALA A N 1
ATOM 1155 C CA . ALA A 1 149 ? -26.438 -4.410 15.704 1.00 98.44 149 ALA A CA 1
ATOM 1156 C C . ALA A 1 149 ? -26.092 -3.625 14.431 1.00 98.44 149 ALA A C 1
ATOM 1158 O O . ALA A 1 149 ? -26.929 -3.510 13.532 1.00 98.44 149 ALA A O 1
ATOM 1159 N N . ARG A 1 150 ? -24.854 -3.124 14.307 1.00 98.25 150 ARG A N 1
ATOM 1160 C CA . ARG A 1 150 ? -24.381 -2.442 13.094 1.00 98.25 150 ARG A CA 1
ATOM 1161 C C . ARG A 1 150 ? -24.365 -3.383 11.893 1.00 98.25 150 ARG A C 1
ATOM 1163 O O . ARG A 1 150 ? -24.862 -3.001 10.835 1.00 98.25 150 ARG A O 1
ATOM 1170 N N . ILE A 1 151 ? -23.839 -4.598 12.047 1.00 98.12 151 ILE A N 1
ATOM 1171 C CA . ILE A 1 151 ? -23.816 -5.607 10.980 1.00 98.12 151 ILE A CA 1
ATOM 1172 C C . ILE A 1 151 ? -25.245 -5.987 10.582 1.00 98.12 151 ILE A C 1
ATOM 1174 O O . ILE A 1 151 ? -25.584 -5.911 9.404 1.00 98.12 151 ILE A O 1
ATOM 1178 N N . ALA A 1 152 ? -26.115 -6.310 11.542 1.00 98.19 152 ALA A N 1
ATOM 1179 C CA . ALA A 1 152 ? -27.511 -6.654 11.277 1.00 98.19 152 ALA A CA 1
ATOM 1180 C C . ALA A 1 152 ? -28.259 -5.513 10.570 1.00 98.19 152 ALA A C 1
ATOM 1182 O O . ALA A 1 152 ? -29.008 -5.745 9.617 1.00 98.19 152 ALA A O 1
ATOM 1183 N N . LYS A 1 153 ? -28.006 -4.261 10.974 1.00 97.50 153 LYS A N 1
ATOM 1184 C CA . LYS A 1 153 ? -28.527 -3.083 10.280 1.00 97.50 153 LYS A CA 1
ATOM 1185 C C . LYS A 1 153 ? -28.057 -3.065 8.829 1.00 97.50 153 LYS A C 1
ATOM 1187 O O . LYS A 1 153 ? -28.905 -2.992 7.953 1.00 97.50 153 LYS A O 1
ATOM 1192 N N . LEU A 1 154 ? -26.753 -3.169 8.568 1.00 95.25 154 LEU A N 1
ATOM 1193 C CA . LEU A 1 154 ? -26.208 -3.150 7.205 1.00 95.25 154 LEU A CA 1
ATOM 1194 C C . LEU A 1 154 ? -26.775 -4.285 6.337 1.00 95.25 154 LEU A C 1
ATOM 1196 O O . LEU A 1 154 ? -27.196 -4.035 5.212 1.00 95.25 154 LEU A O 1
ATOM 1200 N N . MET A 1 155 ? -26.863 -5.501 6.879 1.00 95.38 155 MET A N 1
ATOM 1201 C CA . MET A 1 155 ? -27.357 -6.683 6.163 1.00 95.38 155 MET A CA 1
ATOM 1202 C C . MET A 1 155 ? -28.873 -6.665 5.916 1.00 95.38 155 MET A C 1
ATOM 1204 O O . MET A 1 155 ? -29.350 -7.297 4.977 1.00 95.38 155 MET A O 1
ATOM 1208 N N . SER A 1 156 ? -29.645 -5.945 6.735 1.00 96.81 156 SER A N 1
ATOM 1209 C CA . SER A 1 156 ? -31.102 -5.815 6.566 1.00 96.81 156 SER A CA 1
ATOM 1210 C C . SER A 1 156 ? -31.520 -4.720 5.578 1.00 96.81 156 SER A C 1
ATOM 1212 O O . SER A 1 156 ? -32.698 -4.644 5.211 1.00 96.81 156 SER A O 1
ATOM 1214 N N . ILE A 1 157 ? -30.584 -3.880 5.116 1.00 95.56 157 ILE A N 1
ATOM 1215 C CA . ILE A 1 157 ? -30.866 -2.823 4.139 1.00 95.56 157 ILE A CA 1
ATOM 1216 C C . ILE A 1 157 ? -31.284 -3.455 2.807 1.00 95.56 157 ILE A C 1
ATOM 1218 O O . ILE A 1 157 ? -30.484 -4.043 2.085 1.00 95.56 157 ILE A O 1
ATOM 1222 N N . LYS A 1 158 ? -32.548 -3.250 2.426 1.00 94.38 158 LYS A N 1
ATOM 1223 C CA . LYS A 1 158 ? -33.096 -3.629 1.113 1.00 94.38 158 LYS A CA 1
ATOM 1224 C C . LYS A 1 158 ? -32.879 -2.513 0.090 1.00 94.38 158 LYS A C 1
ATOM 1226 O O . LYS A 1 158 ? -33.825 -1.937 -0.445 1.00 94.38 158 LYS A O 1
ATOM 1231 N N . GLY A 1 159 ? -31.612 -2.154 -0.107 1.00 94.00 159 GLY A N 1
ATOM 1232 C CA . GLY A 1 159 ? -31.200 -1.128 -1.062 1.00 94.00 159 GLY A CA 1
ATOM 1233 C C . GLY A 1 159 ? -31.431 -1.556 -2.514 1.00 94.00 159 GLY A C 1
ATOM 1234 O O . GLY A 1 159 ? -31.607 -2.732 -2.817 1.00 94.00 159 GLY A O 1
ATOM 1235 N N . LYS A 1 160 ? -31.404 -0.588 -3.434 1.00 95.94 160 LYS A N 1
ATOM 1236 C CA . LYS A 1 160 ? -31.539 -0.836 -4.885 1.00 95.94 160 LYS A CA 1
ATOM 1237 C C . LYS A 1 160 ? -30.199 -1.061 -5.596 1.00 95.94 160 LYS A C 1
ATOM 1239 O O . LYS A 1 160 ? -30.169 -1.229 -6.809 1.00 95.94 160 LYS A O 1
ATOM 1244 N N . ARG A 1 161 ? -29.089 -0.995 -4.858 1.00 95.62 161 ARG A N 1
ATOM 1245 C CA . ARG A 1 161 ? -27.720 -1.034 -5.380 1.00 95.62 161 ARG A CA 1
ATOM 1246 C C . ARG A 1 161 ? -26.932 -2.145 -4.703 1.00 95.62 161 ARG A C 1
ATOM 1248 O O . ARG A 1 161 ? -27.094 -2.361 -3.505 1.00 95.62 161 ARG A O 1
ATOM 1255 N N . SER A 1 162 ? -26.072 -2.816 -5.466 1.00 94.31 162 SER A N 1
ATOM 1256 C CA . SER A 1 162 ? -25.124 -3.794 -4.927 1.00 94.31 162 SER A CA 1
ATOM 1257 C C . SER A 1 162 ? -23.906 -3.102 -4.314 1.00 94.31 162 SER A C 1
ATOM 1259 O O . SER A 1 162 ? -23.560 -1.982 -4.707 1.00 94.31 162 SER A O 1
ATOM 1261 N N . VAL A 1 163 ? -23.222 -3.796 -3.401 1.00 94.38 163 VAL A N 1
ATOM 1262 C CA . VAL A 1 163 ? -21.944 -3.347 -2.820 1.00 94.38 163 VAL A CA 1
ATOM 1263 C C . VAL A 1 163 ? -20.916 -3.077 -3.921 1.00 94.38 163 VAL A C 1
ATOM 1265 O O . VAL A 1 163 ? -20.305 -2.012 -3.933 1.00 94.38 163 VAL A O 1
ATOM 1268 N N . ASP A 1 164 ? -20.821 -3.961 -4.917 1.00 96.38 164 ASP A N 1
ATOM 1269 C CA . ASP A 1 164 ? -19.919 -3.790 -6.062 1.00 96.38 164 ASP A CA 1
ATOM 1270 C C . ASP A 1 164 ? -20.201 -2.515 -6.852 1.00 96.38 164 ASP A C 1
ATOM 1272 O O . ASP A 1 164 ? -19.271 -1.856 -7.313 1.00 96.38 164 ASP A O 1
ATOM 1276 N N . SER A 1 165 ? -21.477 -2.144 -7.015 1.00 97.19 165 SER A N 1
ATOM 1277 C CA . SER A 1 165 ? -21.823 -0.915 -7.734 1.00 97.19 165 SER A CA 1
ATOM 1278 C C . SER A 1 165 ? -21.337 0.334 -6.997 1.00 97.19 165 SER A C 1
ATOM 1280 O O . SER A 1 165 ? 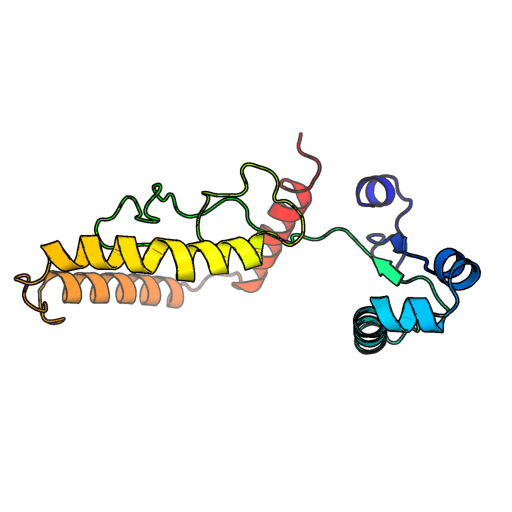-20.982 1.311 -7.646 1.00 97.19 165 SER A O 1
ATOM 1282 N N . ILE A 1 166 ? -21.315 0.304 -5.662 1.00 96.06 166 ILE A N 1
ATOM 1283 C CA . ILE A 1 166 ? -20.822 1.401 -4.822 1.00 96.06 166 ILE A CA 1
ATOM 1284 C C . ILE A 1 166 ? -19.291 1.405 -4.827 1.00 96.06 166 ILE A C 1
ATOM 1286 O O . ILE A 1 166 ? -18.682 2.454 -4.999 1.00 96.06 166 ILE A O 1
ATOM 1290 N N . HIS A 1 167 ? -18.665 0.232 -4.701 1.00 97.06 167 HIS A N 1
ATOM 1291 C CA . HIS A 1 167 ? -17.211 0.094 -4.738 1.00 97.06 167 HIS A CA 1
ATOM 1292 C C . HIS A 1 167 ? -16.621 0.576 -6.070 1.00 97.06 167 HIS A C 1
ATOM 1294 O O . HIS A 1 167 ? -15.645 1.319 -6.076 1.00 97.06 167 HIS A O 1
ATOM 1300 N N . LYS A 1 168 ? -17.244 0.217 -7.202 1.00 96.19 168 LYS A N 1
ATOM 1301 C CA . LYS A 1 168 ? -16.829 0.690 -8.532 1.00 96.19 168 LYS A CA 1
ATOM 1302 C C . LYS A 1 168 ? -16.988 2.198 -8.682 1.00 96.19 168 LYS A C 1
ATOM 1304 O O . LYS A 1 168 ? -16.078 2.843 -9.183 1.00 96.19 168 LYS A O 1
ATOM 1309 N N . GLU A 1 169 ? -18.112 2.758 -8.240 1.00 96.81 169 GLU A N 1
ATOM 1310 C CA . GLU A 1 169 ? -18.332 4.209 -8.278 1.00 96.81 169 GLU A CA 1
ATOM 1311 C C . GLU A 1 169 ? -17.287 4.956 -7.443 1.00 96.81 169 GLU A C 1
ATOM 1313 O O . GLU A 1 169 ? -16.666 5.891 -7.941 1.00 96.81 169 GLU A O 1
ATOM 1318 N N . LEU A 1 170 ? -17.028 4.506 -6.211 1.00 96.56 170 LEU A N 1
ATOM 1319 C CA . LEU A 1 170 ? -15.983 5.084 -5.370 1.00 96.56 170 LEU A CA 1
ATOM 1320 C C . LEU A 1 170 ? -14.601 4.945 -6.019 1.00 96.56 170 LEU A C 1
ATOM 1322 O O . LEU A 1 170 ? -13.838 5.905 -6.035 1.00 96.56 170 LEU A O 1
ATOM 1326 N N . GLY A 1 171 ? -14.288 3.779 -6.587 1.00 94.06 171 GLY A N 1
ATOM 1327 C CA . GLY A 1 171 ? -13.037 3.545 -7.305 1.00 94.06 171 GLY A CA 1
ATOM 1328 C C . GLY A 1 171 ? -12.843 4.509 -8.475 1.00 94.06 171 GLY A C 1
ATOM 1329 O O . GLY A 1 171 ? -11.755 5.056 -8.628 1.00 94.06 171 GLY A O 1
ATOM 1330 N N . LEU A 1 172 ? -13.901 4.781 -9.248 1.00 92.31 172 LEU A N 1
ATOM 1331 C CA . LEU A 1 172 ? -13.874 5.767 -10.333 1.00 92.31 172 LEU A CA 1
ATOM 1332 C C . LEU A 1 172 ? -13.647 7.186 -9.803 1.00 92.31 172 LEU A C 1
ATOM 1334 O O . LEU A 1 172 ? -12.810 7.900 -10.339 1.00 92.31 172 LEU A O 1
ATOM 1338 N N . ILE A 1 173 ? -14.318 7.580 -8.716 1.00 94.56 173 ILE A N 1
ATOM 1339 C CA . ILE A 1 173 ? -14.096 8.890 -8.084 1.00 94.56 173 ILE A CA 1
ATOM 1340 C C . ILE A 1 173 ? -12.634 9.034 -7.639 1.00 94.56 173 ILE A C 1
ATOM 1342 O O . ILE A 1 173 ? -11.992 10.043 -7.924 1.00 94.56 173 ILE A O 1
ATOM 1346 N N . MET A 1 174 ? -12.088 8.019 -6.965 1.00 94.00 174 MET A N 1
ATOM 1347 C CA . MET A 1 174 ? -10.699 8.037 -6.501 1.00 94.00 174 MET A CA 1
ATOM 1348 C C . MET A 1 174 ? -9.708 8.093 -7.667 1.00 94.00 174 MET A C 1
ATOM 1350 O O . MET A 1 174 ? -8.716 8.816 -7.597 1.00 94.00 174 MET A O 1
ATOM 1354 N N . TRP A 1 175 ? -9.987 7.354 -8.741 1.00 87.62 175 TRP A N 1
ATOM 1355 C CA . TRP A 1 175 ? -9.163 7.325 -9.945 1.00 87.62 175 TRP A CA 1
ATOM 1356 C C . TRP A 1 175 ? -9.131 8.674 -10.671 1.00 87.62 175 TRP A C 1
ATOM 1358 O O . TRP A 1 175 ? -8.051 9.157 -11.012 1.00 87.62 175 TRP A O 1
ATOM 1368 N N . GLU A 1 176 ? -10.301 9.283 -10.874 1.00 87.06 176 GLU A N 1
ATOM 1369 C CA . GLU A 1 176 ? -10.448 10.536 -11.620 1.00 87.06 176 GLU A CA 1
ATOM 1370 C C . GLU A 1 176 ? -9.939 11.747 -10.830 1.00 87.06 176 GLU A C 1
ATOM 1372 O O . GLU A 1 176 ? -9.240 12.595 -11.380 1.00 87.06 176 GLU A O 1
ATOM 1377 N N . TYR A 1 177 ? -10.243 11.823 -9.529 1.00 91.38 177 TYR A N 1
ATOM 1378 C CA . TYR A 1 177 ? -10.036 13.051 -8.749 1.00 91.38 177 TYR A CA 1
ATOM 1379 C C . TYR A 1 177 ? -8.879 12.988 -7.746 1.00 91.38 177 TYR A C 1
ATOM 1381 O O . TYR A 1 177 ? -8.425 14.028 -7.272 1.00 91.38 177 TYR A O 1
ATOM 1389 N N . VAL A 1 178 ? -8.377 11.797 -7.402 1.00 92.25 178 VAL A N 1
ATOM 1390 C CA . VAL A 1 178 ? -7.334 11.614 -6.366 1.00 92.25 178 VAL A CA 1
ATOM 1391 C C . VAL A 1 178 ? -6.068 10.958 -6.939 1.00 92.25 178 VAL A C 1
ATOM 1393 O O . VAL A 1 178 ? -5.204 10.461 -6.211 1.00 92.25 178 VAL A O 1
ATOM 1396 N N . GLY A 1 179 ? -5.918 11.001 -8.265 1.00 87.38 179 GLY A N 1
ATOM 1397 C CA . GLY A 1 179 ? -4.770 10.469 -8.993 1.00 87.38 179 GLY A CA 1
ATOM 1398 C C . GLY A 1 179 ? -3.490 11.310 -8.873 1.00 87.38 179 GLY A C 1
ATOM 1399 O O . GLY A 1 179 ? -3.308 12.106 -7.948 1.00 87.38 179 GLY A O 1
ATOM 1400 N N . MET A 1 180 ? -2.574 11.100 -9.827 1.00 86.06 180 MET A N 1
ATOM 1401 C CA . MET A 1 180 ? -1.261 11.768 -9.880 1.00 86.06 180 MET A CA 1
ATOM 1402 C C . MET A 1 180 ? -1.353 13.280 -10.132 1.00 86.06 180 MET A C 1
ATOM 1404 O O . MET A 1 180 ? -0.535 14.028 -9.609 1.00 86.06 180 MET A O 1
ATOM 1408 N N . GLY A 1 181 ? -2.333 13.723 -10.924 1.00 84.00 181 GLY A N 1
ATOM 1409 C CA . GLY A 1 181 ? -2.659 15.135 -11.128 1.00 84.00 181 GLY A CA 1
ATOM 1410 C C . GLY A 1 181 ? -3.938 15.481 -10.374 1.00 84.00 181 GLY A C 1
ATOM 1411 O O . GLY A 1 181 ? -4.879 14.690 -10.385 1.00 84.00 181 GLY A O 1
ATOM 1412 N N . ARG A 1 182 ? -3.952 16.630 -9.694 1.00 86.62 182 ARG A N 1
ATOM 1413 C CA . ARG A 1 182 ? -5.078 17.123 -8.888 1.00 86.62 182 ARG A CA 1
ATOM 1414 C C . ARG A 1 182 ? -5.208 18.626 -9.132 1.00 86.62 182 ARG A C 1
ATOM 1416 O O . ARG A 1 182 ? -4.182 19.305 -9.171 1.00 86.62 182 ARG A O 1
ATOM 1423 N N . THR A 1 183 ? -6.429 19.119 -9.314 1.00 77.62 183 THR A N 1
ATOM 1424 C CA . THR A 1 183 ? -6.746 20.534 -9.591 1.00 77.62 183 THR A CA 1
ATOM 1425 C C . THR A 1 183 ? -7.778 21.056 -8.619 1.00 77.62 183 THR A C 1
ATOM 1427 O O . THR A 1 183 ? -8.726 20.283 -8.351 1.00 77.62 183 THR A O 1
#

Solvent-accessible surface area (backbone atoms only — not comparable to full-atom values): 10984 Å² total; per-residue (Å²): 100,63,73,45,25,77,71,69,67,25,43,75,96,80,31,71,24,40,76,51,70,44,63,70,56,31,75,74,60,35,58,71,54,47,42,75,74,42,39,69,59,39,52,52,44,28,74,75,70,76,48,58,48,92,82,43,58,40,79,43,63,88,70,93,85,81,59,44,59,53,46,68,49,51,98,62,31,38,32,94,50,88,96,41,68,53,59,36,68,54,17,32,84,86,33,61,95,65,69,63,87,80,43,64,65,52,40,36,46,41,38,63,67,70,40,36,66,57,38,53,49,56,59,49,66,77,42,74,84,58,72,87,78,64,72,81,38,70,68,46,49,49,51,52,50,52,52,51,50,51,50,53,52,63,73,65,59,87,65,98,68,56,70,64,61,52,53,52,52,51,49,48,50,46,56,71,62,65,44,97,64,75,133

Nearest PDB structures (foldseek):
  6b58-assembly2_C  TM=8.152E-01  e=1.051E-06  Escherichia coli
  6b58-assembly1_A  TM=8.149E-01  e=1.645E-06  Escherichia coli
  1l0v-assembly2_M  TM=8.696E-01  e=5.928E-06  Escherichia coli
  3cir-assembly1_A  TM=8.423E-01  e=1.364E-05  Escherichia coli
  2b76-assembly2_M  TM=8.238E-01  e=2.135E-05  Escherichia coli

Radius of gyration: 24.36 Å; Cα contacts (8 Å, |Δi|>4): 156; chains: 1; bounding box: 56×36×66 Å

Foldseek 3Di:
DVVCLVVVNADDPVSAWDWDACQVVCVVPNPVVVCVVCVVVQVVQCVVPVDGRNVGTDIDHDDDDAALAAADADPLQDGPDQPDGDFASRHNPDAPPHRDPPCRVVRRCCNVPPRNVVSVCVSVVVCVPPDDDDCPDPVNVVVVVVVVVVVCVVVPDPDPDDPVRVVVVVVVCCPPAVDPDHD

pLDDT: mean 93.93, std 3.64, range [77.62, 98.44]